Protein 6CTZ (pdb70)

B-factor: mean 22.15, std 9.77, range [8.19, 56.0]

Solvent-accessible surface area: 14608 Å² total; per-residue (Å²): 159,140,97,49,19,73,27,0,92,102,62,18,128,105,9,68,38,136,50,22,88,84,84,35,116,40,126,84,17,52,15,5,11,0,42,29,66,31,4,0,13,2,18,97,48,102,100,0,1,84,28,1,64,15,1,36,85,0,2,83,80,1,54,75,59,15,150,13,100,11,3,113,35,89,26,96,6,116,94,60,128,48,50,14,0,0,0,12,144,59,14,111,43,127,75,16,16,89,128,12,4,92,100,18,80,114,91,15,55,46,68,1,0,60,19,0,2,67,2,3,68,28,3,26,83,13,64,41,122,42,0,78,87,4,43,3,64,92,34,90,10,87,74,122,7,77,101,28,27,98,26,0,112,103,69,0,24,101,81,18,100,110,56,10,88,90,7,0,61,91,6,6,89,30,0,34,84,82,85,95,23,13,192,58,84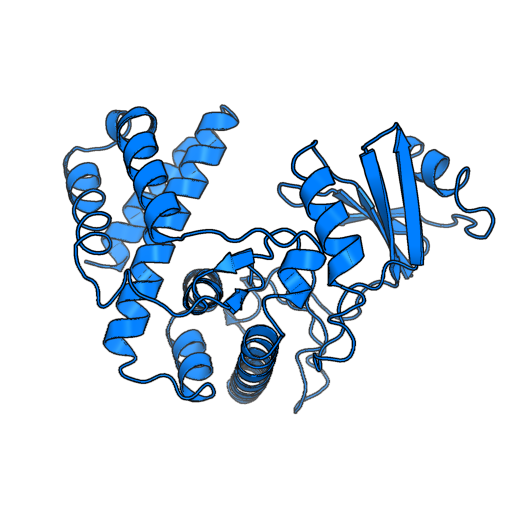,58,89,3,8,0,10,32,2,10,1,72,14,1,8,2,59,64,128,39,156,108,73,2,3,42,0,0,35,36,1,3,61,0,9,3,4,0,27,24,44,6,0,2,30,0,25,60,30,18,30,79,150,6,0,64,63,0,0,66,99,40,54,55,126,90,34,101,43,16,16,116,8,0,15,0,2,17,0,9,21,20,0,43,64,0,6,55,0,38,152,58,209,56,121,121,50,27,60,82,0,34,100,45,0,95,84,11,76,78,128,57,145

Organism: Enterococcus gallinarum (NCBI:txid1353)

Radius of gyration: 19.91 Å; Cα contacts (8 Å, |Δi|>4): 477; chains: 1; bounding box: 39×58×48 Å

Structure (mmCIF, N/CA/C/O backbone):
data_6CTZ
#
_entry.id   6CTZ
#
_cell.length_a   77.169
_cell.length_b   58.982
_cell.length_c   70.853
_cell.angle_alpha   90.000
_cell.angle_beta   90.000
_cell.angle_gamma   90.000
#
_symmetry.space_group_name_H-M   'P 21 21 2'
#
loop_
_entity.id
_entity.type
_entity.pdbx_description
1 polymer 'Gentamicin resistance protein'
2 non-polymer "GUANOSINE-5'-DIPHOSPHATE"
3 non-polymer 'MAGNESIUM ION'
4 non-polymer 'KANAMYCIN A'
5 non-polymer 'CHLORIDE ION'
6 water water
#
loop_
_atom_site.group_PDB
_atom_site.id
_atom_site.type_symbol
_atom_site.label_atom_id
_atom_site.label_alt_id
_atom_site.label_comp_id
_atom_site.label_asym_id
_atom_site.label_entity_id
_atom_site.label_seq_id
_atom_site.pdbx_PDB_ins_code
_atom_site.Cartn_x
_atom_site.Cartn_y
_atom_site.Cartn_z
_atom_site.occupancy
_atom_site.B_iso_or_equiv
_atom_site.auth_seq_id
_atom_site.auth_comp_id
_atom_site.auth_asym_id
_atom_site.auth_atom_id
_atom_site.pdbx_PDB_model_num
ATOM 1 N N . LYS A 1 1 ? -29.572 24.320 -8.980 1.00 41.82 5 LYS A N 1
ATOM 2 C CA . LYS A 1 1 ? -30.010 25.055 -10.161 1.00 41.20 5 LYS A CA 1
ATOM 3 C C . LYS A 1 1 ? -29.177 26.316 -10.346 1.00 40.42 5 LYS A C 1
ATOM 4 O O . LYS A 1 1 ? -28.250 26.338 -11.155 1.00 40.43 5 LYS A O 1
ATOM 10 N N . LEU A 1 2 ? -29.518 27.363 -9.585 1.00 39.95 6 LEU A N 1
ATOM 11 C CA . LEU A 1 2 ? -28.751 28.606 -9.612 1.00 39.11 6 LEU A CA 1
ATOM 12 C C . LEU A 1 2 ? -27.269 28.357 -9.356 1.00 38.49 6 LEU A C 1
ATOM 13 O O . LEU A 1 2 ? -26.417 29.130 -9.811 1.00 38.38 6 LEU A O 1
ATOM 18 N N . HIS A 1 3 ? -26.960 27.257 -8.705 1.00 37.21 7 HIS A N 1
ATOM 19 C CA . HIS A 1 3 ? -25.584 26.913 -8.408 1.00 36.22 7 HIS A CA 1
ATOM 20 C C . HIS A 1 3 ? -24.815 26.572 -9.706 1.00 33.59 7 HIS A C 1
ATOM 21 O O . HIS A 1 3 ? -23.766 27.102 -10.008 1.00 33.48 7 HIS A O 1
ATOM 28 N N . TYR A 1 4 ? -25.389 25.680 -10.470 1.00 30.58 8 TYR A N 1
ATOM 29 C CA . TYR A 1 4 ? -24.734 25.293 -11.715 1.00 27.78 8 TYR A CA 1
ATOM 30 C C . TYR A 1 4 ? -24.800 26.408 -12.751 1.00 25.28 8 TYR A C 1
ATOM 31 O O . TYR A 1 4 ? -23.832 26.638 -13.484 1.00 22.67 8 TYR A O 1
ATOM 40 N N . THR A 1 5 ? -25.927 27.123 -12.820 1.00 25.30 9 THR A N 1
ATOM 41 C CA . THR A 1 5 ? -26.062 28.177 -13.822 1.00 25.83 9 THR A CA 1
ATOM 42 C C . THR A 1 5 ? -25.089 29.322 -13.565 1.00 23.76 9 THR A C 1
ATOM 43 O O . THR A 1 5 ? -24.558 29.914 -14.510 1.00 22.13 9 THR A O 1
ATOM 47 N N . THR A 1 6 ? -24.828 29.638 -12.296 1.00 23.87 10 THR A N 1
ATOM 48 C CA . THR A 1 6 ? -23.884 30.710 -11.997 1.00 24.80 10 THR A CA 1
ATOM 49 C C . THR A 1 6 ? -22.470 30.337 -12.423 1.00 22.99 10 THR A C 1
ATOM 50 O O . THR A 1 6 ? -21.758 31.160 -13.008 1.00 23.15 10 THR A O 1
ATOM 54 N N . MET A 1 7 ? -22.048 29.095 -12.157 1.00 22.88 11 MET A N 1
ATOM 55 C CA . MET A 1 7 ? -20.734 28.661 -12.618 1.00 22.83 11 MET A CA 1
ATOM 56 C C . MET A 1 7 ? -20.632 28.744 -14.132 1.00 20.62 11 MET A C 1
ATOM 57 O O . MET A 1 7 ? -19.626 29.222 -14.672 1.00 20.83 11 MET A O 1
ATOM 62 N N . ILE A 1 8 ? -21.669 28.286 -14.833 1.00 17.81 12 ILE A N 1
ATOM 63 C CA . ILE A 1 8 ? -21.637 28.279 -16.292 1.00 17.48 12 ILE A CA 1
ATOM 64 C C . ILE A 1 8 ? -21.532 29.703 -16.827 1.00 18.32 12 ILE A C 1
ATOM 65 O O . ILE A 1 8 ? -20.680 30.016 -17.668 1.00 19.47 12 ILE A O 1
ATOM 70 N N . MET A 1 9 ? -22.380 30.596 -16.330 1.00 19.16 13 MET A N 1
ATOM 71 C CA . MET A 1 9 ? -22.402 31.932 -16.910 1.00 20.79 13 MET A CA 1
ATOM 72 C C . MET A 1 9 ? -21.183 32.754 -16.524 1.00 20.84 13 MET A C 1
ATOM 73 O O . MET A 1 9 ? -20.727 33.576 -17.325 1.00 20.69 13 MET A O 1
ATOM 80 N N . THR A 1 10 ? -20.649 32.559 -15.316 1.00 20.38 14 THR A N 1
ATOM 81 C CA A THR A 1 10 ? -19.416 33.238 -14.927 0.63 20.71 14 THR A CA 1
ATOM 82 C CA B THR A 1 10 ? -19.422 33.256 -14.943 0.37 20.81 14 THR A CA 1
ATOM 83 C C . THR A 1 10 ? -18.275 32.882 -15.868 1.00 21.09 14 THR A C 1
ATOM 84 O O . THR A 1 10 ? -17.523 33.755 -16.320 1.00 22.43 14 THR A O 1
ATOM 91 N N . GLN A 1 11 ? -18.129 31.593 -16.169 1.00 19.74 15 GLN A N 1
ATOM 92 C CA . GLN A 1 11 ? -16.967 31.121 -16.902 1.00 19.09 15 GLN A CA 1
ATOM 93 C C . GLN A 1 11 ? -17.119 31.176 -18.412 1.00 19.25 15 GLN A C 1
ATOM 94 O O . GLN A 1 11 ? -16.103 31.177 -19.112 1.00 20.63 15 GLN A O 1
ATOM 100 N N . PHE A 1 12 ? -18.342 31.248 -18.936 1.00 18.45 16 PHE A N 1
ATOM 101 C CA . PHE A 1 12 ? -18.568 31.180 -20.379 1.00 17.94 16 PHE A CA 1
ATOM 102 C C . PHE A 1 12 ? -19.457 32.336 -20.807 1.00 17.91 16 PHE A C 1
ATOM 103 O O . PHE A 1 12 ? -20.685 32.204 -20.856 1.00 18.75 16 PHE A O 1
ATOM 111 N N . PRO A 1 13 ? -18.863 33.489 -21.131 1.00 18.66 17 PRO A N 1
ATOM 112 C CA . PRO A 1 13 ? -19.666 34.677 -21.457 1.00 19.17 17 PRO A CA 1
ATOM 113 C C . PRO A 1 13 ? -20.536 34.528 -22.687 1.00 18.85 17 PRO A C 1
ATOM 114 O O . PRO A 1 13 ? -21.420 35.365 -22.892 1.00 20.21 17 PRO A O 1
ATOM 118 N 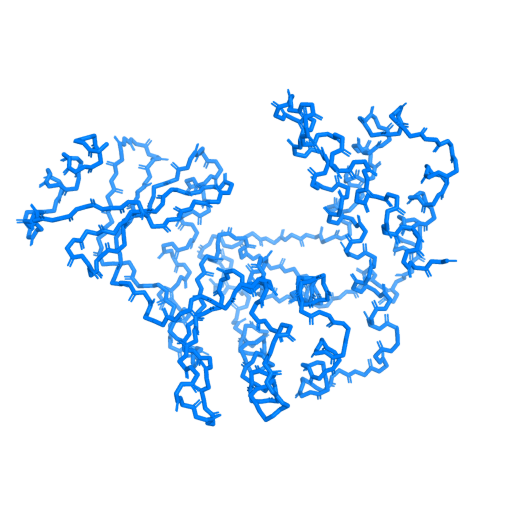N . ASP A 1 14 ? -20.308 33.524 -23.526 1.00 19.83 18 ASP A N 1
ATOM 119 C CA . ASP A 1 14 ? -21.128 33.342 -24.716 1.00 22.02 18 ASP A CA 1
ATOM 120 C C . ASP A 1 14 ? -22.378 32.510 -24.462 1.00 23.11 18 ASP A C 1
ATOM 121 O O . ASP A 1 14 ? -23.146 32.271 -25.401 1.00 25.59 18 ASP A O 1
ATOM 126 N N . ILE A 1 15 ? -22.613 32.075 -23.228 1.00 22.26 19 ILE A N 1
ATOM 127 C CA . ILE A 1 15 ? -23.787 31.277 -22.891 1.00 23.48 19 ILE A CA 1
ATOM 128 C C . ILE A 1 15 ? -24.758 32.153 -22.114 1.00 26.93 19 ILE A C 1
ATOM 129 O O . ILE A 1 15 ? -24.471 32.563 -20.982 1.00 29.59 19 ILE A O 1
ATOM 134 N N . SER A 1 16 ? -25.909 32.437 -22.717 1.00 27.21 20 SER A N 1
ATOM 135 C CA . SER A 1 16 ? -27.018 33.098 -22.042 1.00 28.71 20 SER A CA 1
ATOM 136 C C . SER A 1 16 ? -28.074 32.037 -21.783 1.00 29.01 20 SER A C 1
ATOM 137 O O . SER A 1 16 ? -28.613 31.450 -22.726 1.00 30.71 20 SER A O 1
ATOM 140 N N . ILE A 1 17 ? -28.361 31.788 -20.514 1.00 27.89 21 ILE A N 1
ATOM 141 C CA . ILE A 1 17 ? -29.181 30.649 -20.127 1.00 28.30 21 ILE A CA 1
ATOM 142 C C . ILE A 1 17 ? -30.647 31.062 -20.114 1.00 28.97 21 ILE A C 1
ATOM 143 O O . ILE A 1 17 ? -31.052 31.942 -19.343 1.00 30.46 21 ILE A O 1
ATOM 148 N N . GLN A 1 18 ? -31.430 30.449 -21.000 1.00 28.85 22 GLN A N 1
ATOM 149 C CA . GLN A 1 18 ? -32.872 30.639 -21.068 1.00 30.55 22 GLN A CA 1
ATOM 150 C C . GLN A 1 18 ? -33.643 29.487 -20.451 1.00 29.67 22 GLN A C 1
ATOM 151 O O . GLN A 1 18 ? -34.778 29.680 -20.008 1.00 30.51 22 GLN A O 1
ATOM 157 N N . SER A 1 19 ? -33.055 28.298 -20.411 1.00 27.96 23 SER A N 1
ATOM 158 C CA . SER A 1 19 ? -33.713 27.159 -19.820 1.00 27.31 23 SER A CA 1
ATOM 159 C C . SER A 1 19 ? -32.672 26.216 -19.310 1.00 26.51 23 SER A C 1
ATOM 160 O O . SER A 1 19 ? -31.645 26.124 -19.888 1.00 25.82 23 SER A O 1
ATOM 163 N N . VAL A 1 20 ? -32.967 25.562 -18.211 1.00 27.14 24 VAL A N 1
ATOM 164 C CA . VAL A 1 20 ? -32.090 24.571 -17.611 1.00 27.50 24 VAL A CA 1
ATOM 165 C C . VAL A 1 20 ? -32.930 23.455 -17.041 1.00 26.55 24 VAL A C 1
ATOM 166 O O . VAL A 1 20 ? -33.870 23.697 -16.344 1.00 27.66 24 VAL A O 1
ATOM 170 N N . GLU A 1 21 ? -32.571 22.227 -17.355 1.00 24.73 25 GLU A N 1
ATOM 171 C CA . GLU A 1 21 ? -33.290 21.086 -16.862 1.00 24.97 25 GLU A CA 1
ATOM 172 C C . GLU A 1 21 ? -32.352 19.920 -16.542 1.00 23.69 25 GLU A C 1
ATOM 173 O O . GLU A 1 21 ? -31.343 19.752 -17.150 1.00 22.98 25 GLU A O 1
ATOM 179 N N . SER A 1 22 ? -32.686 19.133 -15.560 1.00 24.26 26 SER A N 1
ATOM 180 C CA . SER A 1 22 ? -31.918 17.923 -15.307 1.00 25.44 26 SER A CA 1
ATOM 181 C C . SER A 1 22 ? -32.013 17.002 -16.517 1.00 23.54 26 SER A C 1
ATOM 182 O O . SER A 1 22 ? -33.068 16.884 -17.143 1.00 25.37 26 SER A O 1
ATOM 185 N N . LEU A 1 23 ? -30.893 16.380 -16.875 1.00 20.60 27 LEU A N 1
ATOM 186 C CA . LEU A 1 23 ? -30.847 15.469 -18.010 1.00 18.72 27 LEU A CA 1
ATOM 187 C C . LEU A 1 23 ? -30.593 14.029 -17.589 1.00 18.39 27 LEU A C 1
ATOM 188 O O . LEU A 1 23 ? -31.293 13.110 -18.036 1.00 19.22 27 LEU A O 1
ATOM 193 N N . GLY A 1 24 ? -29.607 13.800 -16.733 1.00 16.53 28 GLY A N 1
ATOM 194 C CA . GLY A 1 24 ? -29.341 12.455 -16.258 1.00 16.10 28 GLY A CA 1
ATOM 195 C C . GLY A 1 24 ? -28.219 12.486 -15.247 1.00 15.77 28 GLY A C 1
ATOM 196 O O . GLY A 1 24 ? -27.560 13.510 -15.041 1.00 16.65 28 GLY A O 1
ATOM 197 N N . GLU A 1 25 ? -28.005 11.336 -14.617 1.00 16.04 29 GLU A N 1
ATOM 198 C CA A GLU A 1 25 ? -26.979 11.219 -13.592 0.49 17.02 29 GLU A CA 1
ATOM 199 C CA B GLU A 1 25 ? -26.930 11.224 -13.650 0.51 17.49 29 GLU A CA 1
ATOM 200 C C . GLU A 1 25 ? -26.545 9.763 -13.507 1.00 16.67 29 GLU A C 1
ATOM 201 O O . GLU A 1 25 ? -27.367 8.856 -13.690 1.00 18.86 29 GLU A O 1
ATOM 212 N N . GLY A 1 26 ? -25.265 9.550 -13.226 1.00 15.39 30 GLY A N 1
ATOM 213 C CA . GLY A 1 26 ? -24.768 8.223 -12.925 1.00 15.60 30 GLY A CA 1
ATOM 214 C C . GLY A 1 26 ? -23.952 8.249 -11.649 1.00 16.33 30 GLY A C 1
ATOM 215 O O . GLY A 1 26 ? -24.099 9.165 -10.832 1.00 17.47 30 GLY A O 1
ATOM 216 N N . PHE A 1 27 ? -23.091 7.282 -11.443 1.00 16.50 31 PHE A N 1
ATOM 217 C CA . PHE A 1 27 ? -22.312 7.212 -10.240 1.00 17.26 31 PHE A CA 1
ATOM 218 C C . PHE A 1 27 ? -21.257 8.303 -10.150 1.00 15.83 31 PHE A C 1
ATOM 219 O O . PHE A 1 27 ? -20.855 8.608 -9.103 1.00 18.02 31 PHE A O 1
ATOM 227 N N . ARG A 1 28 ? -20.844 8.862 -11.268 1.00 14.55 32 ARG A N 1
ATOM 228 C CA . ARG A 1 28 ? -19.747 9.809 -11.277 1.00 14.85 32 ARG A CA 1
ATOM 229 C C . ARG A 1 28 ? -20.022 11.219 -11.784 1.00 13.50 32 ARG A C 1
ATOM 230 O O . ARG A 1 28 ? -19.215 12.058 -11.599 1.00 14.35 32 ARG A O 1
ATOM 238 N N . ASN A 1 29 ? -21.137 11.428 -12.425 1.00 13.58 33 ASN A N 1
ATOM 239 C CA . ASN A 1 29 ? -21.458 12.718 -13.007 1.00 13.52 33 ASN A CA 1
ATOM 240 C C . ASN A 1 29 ? -22.920 13.083 -12.957 1.00 14.12 33 ASN A C 1
ATOM 241 O O . ASN A 1 29 ? -23.755 12.263 -13.040 1.00 15.47 33 ASN A O 1
ATOM 246 N N . TYR A 1 30 ? -23.180 14.372 -12.842 1.00 15.44 34 TYR A N 1
ATOM 247 C CA . TYR A 1 30 ? -24.519 14.937 -12.935 1.00 16.30 34 TYR A CA 1
ATOM 248 C C . TYR A 1 30 ? -24.580 15.779 -14.202 1.00 16.26 34 TYR A C 1
ATOM 249 O O . TYR A 1 30 ? -23.733 16.654 -14.407 1.00 18.53 34 TYR A O 1
ATOM 258 N N . ALA A 1 31 ? -25.560 15.506 -15.059 1.00 15.20 35 ALA A N 1
ATOM 259 C CA . ALA A 1 31 ? -25.676 16.182 -16.346 1.00 15.51 35 ALA A CA 1
ATOM 260 C C . ALA A 1 31 ? -26.958 17.000 -16.386 1.00 15.44 35 ALA A C 1
ATOM 261 O O . ALA A 1 31 ? -28.032 16.513 -16.009 1.00 16.64 35 ALA A O 1
ATOM 263 N N . ILE A 1 32 ? -26.842 18.242 -16.851 1.00 15.88 36 ILE A N 1
ATOM 264 C CA . ILE A 1 32 ? -27.986 19.119 -17.060 1.00 16.24 36 ILE A CA 1
ATOM 265 C C . ILE A 1 32 ? -28.001 19.557 -18.518 1.00 16.09 36 ILE A C 1
ATOM 266 O O . ILE A 1 32 ? -26.997 19.489 -19.228 1.00 16.78 36 ILE A O 1
ATOM 271 N N . LEU A 1 33 ? -29.168 19.995 -18.970 1.00 17.22 37 LEU A N 1
ATOM 272 C CA . LEU A 1 33 ? -29.350 20.442 -20.343 1.00 17.12 37 LEU A CA 1
ATOM 273 C C . LEU A 1 33 ? -29.681 21.926 -20.319 1.00 17.53 37 LEU A C 1
ATOM 274 O O . LEU A 1 33 ? -30.646 22.339 -19.666 1.00 18.36 37 LEU A O 1
ATOM 279 N N . VAL A 1 34 ? -28.879 22.721 -21.023 1.00 17.65 38 VAL A N 1
ATOM 280 C CA . VAL A 1 34 ? -29.020 24.171 -21.063 1.00 18.04 38 VAL A CA 1
ATOM 281 C C . VAL A 1 34 ? -29.525 24.558 -22.443 1.00 19.14 38 VAL A C 1
ATOM 282 O O . VAL A 1 34 ? -28.955 24.145 -23.458 1.00 18.66 38 VAL A O 1
ATOM 286 N N . ASN A 1 35 ? -30.606 25.336 -22.477 1.00 19.78 39 ASN A N 1
ATOM 287 C CA . ASN A 1 35 ? -31.200 25.832 -23.716 1.00 21.35 39 ASN A CA 1
ATOM 288 C C . ASN A 1 35 ? -31.617 24.714 -24.664 1.00 22.69 39 ASN A C 1
ATOM 289 O O . ASN A 1 35 ? -31.701 24.927 -25.878 1.00 24.92 39 ASN A O 1
ATOM 294 N N . GLY A 1 36 ? -31.880 23.520 -24.131 1.00 21.96 40 GLY A N 1
ATOM 295 C CA . GLY A 1 36 ? -32.215 22.376 -24.946 1.00 22.42 40 GLY A CA 1
ATOM 296 C C . GLY A 1 36 ? -31.094 21.852 -25.812 1.00 22.26 40 GLY A C 1
ATOM 297 O O . GLY A 1 36 ? -31.297 20.859 -26.523 1.00 24.54 40 GLY A O 1
ATOM 298 N N . ASP A 1 37 ? -29.909 22.461 -25.753 1.00 21.36 41 ASP A N 1
ATOM 299 C CA . ASP A 1 37 ? -28.848 22.209 -26.718 1.00 22.84 41 ASP A CA 1
ATOM 300 C C . ASP A 1 37 ? -27.530 21.769 -26.106 1.00 20.47 41 ASP A C 1
ATOM 301 O O . ASP A 1 37 ? -26.781 21.046 -26.766 1.00 19.88 41 ASP A O 1
ATOM 306 N N . TRP A 1 38 ? -27.204 22.208 -24.893 1.00 17.72 42 TRP A N 1
ATOM 307 C CA . TRP A 1 38 ? -25.872 22.035 -24.327 1.00 16.67 42 TRP A CA 1
ATOM 308 C C . TRP A 1 38 ? -25.959 21.162 -23.089 1.00 15.97 42 TRP A C 1
ATOM 309 O O . TRP A 1 38 ? -26.715 21.470 -22.163 1.00 18.35 42 TRP A O 1
ATOM 320 N N . VAL A 1 39 ? -25.166 20.108 -23.062 1.00 14.40 43 VAL A N 1
ATOM 321 C CA . VAL A 1 39 ? -25.078 19.290 -21.892 1.00 13.96 43 VAL A CA 1
ATOM 322 C C . VAL A 1 39 ? -23.909 19.796 -21.040 1.00 14.11 43 VAL A C 1
ATOM 323 O O . VAL A 1 39 ? -22.820 19.875 -21.513 1.00 15.45 43 VAL A O 1
ATOM 327 N N . PHE A 1 40 ? -24.171 20.178 -19.813 1.00 13.87 44 PHE A N 1
ATOM 328 C CA . PHE A 1 40 ? -23.116 20.482 -18.856 1.00 14.15 44 PHE A CA 1
ATOM 329 C C . PHE A 1 40 ? -23.030 19.349 -17.847 1.00 14.48 44 PHE A C 1
ATOM 330 O O . PHE A 1 40 ? -24.044 18.946 -17.259 1.00 15.70 44 PHE A O 1
ATOM 338 N N . ARG A 1 41 ? -21.825 18.812 -17.685 1.00 14.01 45 ARG A N 1
ATOM 339 C CA . ARG A 1 41 ? -21.625 17.552 -16.988 1.00 13.69 45 ARG A CA 1
ATOM 340 C C . ARG A 1 41 ? -20.626 17.780 -15.864 1.00 13.77 45 ARG A C 1
ATOM 341 O O . ARG A 1 41 ? -19.477 18.177 -16.115 1.00 13.78 45 ARG A O 1
ATOM 349 N N . PHE A 1 42 ? -21.071 17.527 -14.635 1.00 14.37 46 PHE A N 1
ATOM 350 C CA . PHE A 1 42 ? -20.365 17.908 -13.418 1.00 14.51 46 PHE A CA 1
ATOM 351 C C . PHE A 1 42 ? -19.965 16.667 -12.638 1.00 15.02 46 PHE A C 1
ATOM 352 O O . PHE A 1 42 ? -20.849 15.916 -12.189 1.00 15.95 46 PHE A O 1
ATOM 360 N N . PRO A 1 43 ? -18.671 16.420 -12.435 1.00 13.72 47 PRO A N 1
ATOM 361 C CA . PRO A 1 43 ? -18.256 15.271 -11.619 1.00 14.05 47 PRO A CA 1
ATOM 362 C C . PRO A 1 43 ? -18.831 15.309 -10.212 1.00 15.11 47 PRO A C 1
ATOM 363 O O . PRO A 1 43 ? -19.044 16.371 -9.624 1.00 15.67 47 PRO A O 1
ATOM 367 N N . LYS A 1 44 ? -19.066 14.117 -9.668 1.00 15.79 48 LYS A N 1
ATOM 368 C CA A LYS A 1 44 ? -19.623 13.975 -8.331 0.54 16.27 48 LYS A CA 1
ATOM 369 C CA C LYS A 1 44 ? -19.627 13.937 -8.336 0.46 16.33 48 LYS A CA 1
ATOM 370 C C . LYS A 1 44 ? -18.573 13.657 -7.275 1.00 16.06 48 LYS A C 1
ATOM 371 O O . LYS A 1 44 ? -18.916 13.550 -6.094 1.00 17.88 48 LYS A O 1
ATOM 382 N N . SER A 1 45 ? -17.308 13.519 -7.662 1.00 15.62 49 SER A N 1
ATOM 383 C CA . SER A 1 45 ? -16.254 13.137 -6.727 1.00 15.58 49 SER A CA 1
ATOM 384 C C . SER A 1 45 ? -14.911 13.399 -7.390 1.00 15.80 49 SER A C 1
ATOM 385 O O . SER A 1 45 ? -14.834 13.689 -8.588 1.00 15.34 49 SER A O 1
ATOM 388 N N . GLN A 1 46 ? -13.843 13.251 -6.597 1.00 16.38 50 GLN A N 1
ATOM 389 C CA A GLN A 1 46 ? -12.499 13.344 -7.158 0.53 17.29 50 GLN A CA 1
ATOM 390 C CA B GLN A 1 46 ? -12.499 13.340 -7.158 0.47 16.96 50 GLN A CA 1
ATOM 391 C C . GLN A 1 46 ? -12.250 12.238 -8.179 1.00 16.03 50 GLN A C 1
ATOM 392 O O . GLN A 1 46 ? -11.562 12.455 -9.182 1.00 16.58 50 GLN A O 1
ATOM 403 N N . GLN A 1 47 ? -12.796 11.041 -7.945 1.00 16.30 51 GLN A N 1
ATOM 404 C CA A GLN A 1 47 ? -12.694 9.981 -8.944 0.48 16.08 51 GLN A CA 1
ATOM 405 C CA B GLN A 1 47 ? -12.679 9.989 -8.944 0.52 15.91 51 GLN A CA 1
ATOM 406 C C . GLN A 1 47 ? -13.369 10.395 -10.242 1.00 14.58 51 GLN A C 1
ATOM 407 O O . GLN A 1 47 ? -12.843 10.152 -11.332 1.00 14.56 51 GLN A O 1
ATOM 418 N N . GLY A 1 48 ? -14.536 11.030 -10.140 1.00 14.88 52 GLY A N 1
ATOM 419 C CA . GLY A 1 48 ? -15.167 11.587 -11.325 1.00 14.01 52 GLY A CA 1
ATOM 420 C C . GLY A 1 48 ? -14.317 12.657 -11.991 1.00 13.56 52 GLY A C 1
ATOM 421 O O . GLY A 1 48 ? -14.267 12.746 -13.217 1.00 13.34 52 GLY A O 1
ATOM 422 N N . ALA A 1 49 ? -13.626 13.478 -11.192 1.00 13.90 53 ALA A N 1
ATOM 423 C CA . ALA A 1 49 ? -12.726 14.475 -11.764 1.00 15.27 53 ALA A CA 1
ATOM 424 C C . ALA A 1 49 ? -11.584 13.817 -12.530 1.00 14.08 53 ALA A C 1
ATOM 425 O O . ALA A 1 49 ? -11.233 14.256 -13.634 1.00 14.10 53 ALA A O 1
ATOM 427 N N . ASP A 1 50 ? -10.994 12.756 -11.965 1.00 14.61 54 ASP A N 1
ATOM 428 C CA . ASP A 1 50 ? -9.933 12.039 -12.669 1.00 15.39 54 ASP A CA 1
ATOM 429 C C . ASP A 1 50 ? -10.439 11.469 -13.984 1.00 13.10 54 ASP A C 1
ATOM 430 O O . ASP A 1 50 ? -9.765 11.568 -15.016 1.00 13.28 54 ASP A O 1
ATOM 435 N N . GLU A 1 51 ? -11.632 10.876 -13.965 1.00 12.42 55 GLU A N 1
ATOM 436 C CA . GLU A 1 51 ? -12.170 10.278 -15.179 1.00 11.86 55 GLU A CA 1
ATOM 437 C C . GLU A 1 51 ? -12.476 11.347 -16.222 1.00 10.83 55 GLU A C 1
ATOM 438 O O . GLU A 1 51 ? -12.260 11.136 -17.421 1.00 11.70 55 GLU A O 1
ATOM 444 N N . LEU A 1 52 ? -12.965 12.515 -15.784 1.00 11.25 56 LEU A N 1
ATOM 445 C CA . LEU A 1 52 ? -13.239 13.591 -16.728 1.00 12.20 56 LEU A CA 1
ATOM 446 C C . LEU A 1 52 ? -11.950 14.130 -17.335 1.00 12.00 56 LEU A C 1
ATOM 447 O O . LEU A 1 52 ? -11.896 14.405 -18.539 1.00 12.61 56 LEU A O 1
ATOM 452 N N . ASN A 1 53 ? -10.897 14.274 -16.526 1.00 11.88 57 ASN A N 1
ATOM 453 C CA . ASN A 1 53 ? -9.620 14.712 -17.081 1.00 13.19 57 ASN A CA 1
ATOM 454 C C . ASN A 1 53 ? -9.119 13.747 -18.147 1.00 11.96 57 ASN A C 1
ATOM 455 O O . ASN A 1 53 ? -8.545 14.172 -19.157 1.00 13.31 57 ASN A O 1
ATOM 460 N N . LYS A 1 54 ? -9.342 12.444 -17.945 1.00 11.47 58 LYS A N 1
ATOM 461 C CA . LYS A 1 54 ? -9.029 11.456 -18.972 1.00 10.77 58 LYS A CA 1
ATOM 462 C C . LYS A 1 54 ? -9.873 11.681 -20.224 1.00 10.67 58 LYS A C 1
ATOM 463 O O . LYS A 1 54 ? -9.342 11.735 -21.336 1.00 10.68 58 LYS A O 1
ATOM 469 N N . GLU A 1 55 ? -11.194 11.847 -20.061 1.00 11.06 59 GLU A N 1
ATOM 470 C CA . GLU A 1 55 ? -12.053 12.065 -21.226 1.00 10.21 59 GLU A CA 1
ATOM 471 C C . GLU A 1 55 ? -11.675 13.335 -21.984 1.00 10.30 59 GLU A C 1
ATOM 472 O O . GLU A 1 55 ? -11.732 13.362 -23.218 1.00 11.21 59 GLU A O 1
ATOM 478 N N . ILE A 1 56 ? -11.297 14.396 -21.263 1.00 10.70 60 ILE A N 1
ATOM 479 C CA . ILE A 1 56 ? -10.908 15.643 -21.919 1.00 11.06 60 ILE A CA 1
ATOM 480 C C . ILE A 1 56 ? -9.765 15.405 -22.903 1.00 11.22 60 ILE A C 1
ATOM 481 O O . ILE A 1 56 ? -9.726 15.995 -23.993 1.00 12.22 60 ILE A O 1
ATOM 486 N N . GLN A 1 57 ? -8.814 14.539 -22.535 1.00 10.72 61 GLN A N 1
ATOM 487 C CA . GLN A 1 57 ? -7.675 14.261 -23.405 1.00 11.74 61 GLN A CA 1
ATOM 488 C C . GLN A 1 57 ? -8.008 13.209 -24.453 1.00 11.30 61 GLN A C 1
ATOM 489 O O . GLN A 1 57 ? -7.537 13.295 -25.594 1.00 12.23 61 GLN A O 1
ATOM 495 N N . LEU A 1 58 ? -8.790 12.191 -24.075 1.00 10.64 62 LEU A N 1
ATOM 496 C CA . LEU A 1 58 ? -9.001 11.049 -24.958 1.00 10.22 62 LEU A CA 1
ATOM 497 C C . LEU A 1 58 ? -9.997 11.356 -26.068 1.00 10.36 62 LEU A C 1
ATOM 498 O O . LEU A 1 58 ? -9.773 10.992 -27.230 1.00 11.66 62 LEU A O 1
ATOM 503 N N . LEU A 1 59 ? -11.132 11.961 -25.723 1.00 10.66 63 LEU A N 1
ATOM 504 C CA . LEU A 1 59 ? -12.218 12.049 -26.697 1.00 10.90 63 LEU A CA 1
ATOM 505 C C . LEU A 1 59 ? -11.819 12.790 -27.965 1.00 11.45 63 LEU A C 1
ATOM 506 O O . LEU A 1 59 ? -12.212 12.338 -29.056 1.00 12.35 63 LEU A O 1
ATOM 511 N N . PRO A 1 60 ? -11.069 13.898 -27.913 1.00 12.06 64 PRO A N 1
ATOM 512 C CA . PRO A 1 60 ? -10.689 14.560 -29.168 1.00 12.93 64 PRO A CA 1
ATOM 513 C C . PRO A 1 60 ? -9.878 13.669 -30.079 1.00 13.53 64 PRO A C 1
ATOM 514 O O . PRO A 1 60 ? -9.972 13.811 -31.303 1.00 16.92 64 PRO A O 1
ATOM 518 N N . LEU A 1 61 ? -9.111 12.727 -29.521 1.00 12.70 65 LEU A N 1
ATOM 519 C CA . LEU A 1 61 ? -8.331 11.814 -30.341 1.00 13.84 65 LEU A CA 1
ATOM 520 C C . LEU A 1 61 ? -9.193 10.714 -30.938 1.00 13.66 65 LEU A C 1
ATOM 521 O O . LEU A 1 61 ? -8.838 10.161 -31.983 1.00 15.97 65 LEU A O 1
ATOM 526 N N . LEU A 1 62 ? -10.321 10.402 -30.306 1.00 13.55 66 LEU A N 1
ATOM 527 C CA A LEU A 1 62 ? -11.197 9.329 -30.767 0.60 13.19 66 LEU A CA 1
ATOM 528 C CA B LEU A 1 62 ? -11.181 9.326 -30.775 0.40 13.62 66 LEU A CA 1
ATOM 529 C C . LEU A 1 62 ? -12.196 9.774 -31.823 1.00 13.69 66 LEU A C 1
ATOM 530 O O . LEU A 1 62 ? -12.652 8.935 -32.606 1.00 14.85 66 LEU A O 1
ATOM 539 N N . VAL A 1 63 ? -12.550 11.067 -31.861 1.00 14.17 67 VAL A N 1
ATOM 540 C CA A VAL A 1 63 ? -13.662 11.495 -32.707 0.09 14.96 67 VAL A CA 1
ATOM 541 C CA B VAL A 1 63 ? -13.642 11.539 -32.717 0.91 14.66 67 VAL A CA 1
ATOM 542 C C . VAL A 1 63 ? -13.447 11.070 -34.154 1.00 15.37 67 VAL A C 1
ATOM 543 O O . VAL A 1 63 ? -14.378 10.583 -34.807 1.00 15.97 67 VAL A O 1
ATOM 550 N N . GLY A 1 64 ? -12.231 11.233 -34.674 1.00 15.83 68 GLY A N 1
ATOM 551 C CA . GLY A 1 64 ? -11.949 10.882 -36.051 1.00 17.66 68 GLY A CA 1
ATOM 552 C C . GLY A 1 64 ? -11.769 9.407 -36.328 1.00 17.53 68 GLY A C 1
ATOM 553 O O . GLY A 1 64 ? -11.560 9.020 -37.484 1.00 20.88 68 GLY A O 1
ATOM 554 N N . CYS A 1 65 ? -11.846 8.566 -35.296 1.00 15.37 69 CYS A N 1
ATOM 555 C CA . CYS A 1 65 ? -11.612 7.136 -35.421 1.00 16.67 69 CYS A CA 1
ATOM 556 C C . CYS A 1 65 ? -12.876 6.304 -35.302 1.00 16.56 69 CYS A C 1
ATOM 557 O O . CYS A 1 65 ? -12.826 5.097 -35.559 1.00 19.41 69 CYS A O 1
ATOM 560 N N . VAL A 1 66 ? -13.994 6.898 -34.896 1.00 16.06 70 VAL A N 1
ATOM 561 C CA . VAL A 1 66 ? -15.238 6.163 -34.714 1.00 15.82 70 VAL A CA 1
ATOM 562 C C . VAL A 1 66 ? -16.294 6.739 -35.651 1.00 16.24 70 VAL A C 1
ATOM 563 O O . VAL A 1 66 ? -16.216 7.890 -36.085 1.00 18.05 70 VAL A O 1
ATOM 567 N N . LYS A 1 67 ? -17.281 5.908 -35.982 1.00 17.29 71 LYS A N 1
ATOM 568 C CA . LYS A 1 67 ? -18.360 6.271 -36.896 1.00 17.92 71 LYS A CA 1
ATOM 569 C C . LYS A 1 67 ? -19.677 6.519 -36.172 1.00 19.74 71 LYS A C 1
ATOM 570 O O . LYS A 1 67 ? -20.753 6.384 -36.766 1.00 24.29 71 LYS A O 1
ATOM 576 N N . VAL A 1 68 ? -19.616 6.791 -34.886 1.00 17.11 72 VAL A N 1
ATOM 577 C CA . VAL A 1 68 ? -20.740 7.314 -34.136 1.00 17.12 72 VAL A CA 1
ATOM 578 C C . VAL A 1 68 ? -20.302 8.653 -33.574 1.00 14.75 72 VAL A C 1
ATOM 579 O O . VAL A 1 68 ? -19.110 8.964 -33.486 1.00 15.03 72 VAL A O 1
ATOM 583 N N . ASN A 1 69 ? -21.283 9.447 -33.184 1.00 14.04 73 ASN A N 1
ATOM 584 C CA . ASN A 1 69 ? -20.998 10.688 -32.495 1.00 13.84 73 ASN A CA 1
ATOM 585 C C . ASN A 1 69 ? -20.646 10.410 -31.040 1.00 11.83 73 ASN A C 1
ATOM 586 O O . ASN A 1 69 ? -21.213 9.512 -30.406 1.00 13.78 73 ASN A O 1
ATOM 591 N N . ILE A 1 70 ? -19.658 11.140 -30.529 1.00 11.80 74 ILE A N 1
ATOM 592 C CA . ILE A 1 70 ? -19.270 11.061 -29.123 1.00 11.43 74 ILE A CA 1
ATOM 593 C C . ILE A 1 70 ? -19.202 12.490 -28.591 1.00 11.52 74 ILE A C 1
ATOM 594 O O . ILE A 1 70 ? -19.157 13.451 -29.375 1.00 12.05 74 ILE A O 1
ATOM 599 N N . PRO A 1 71 ? -19.189 12.674 -27.268 1.00 11.14 75 PRO A N 1
ATOM 600 C CA . PRO A 1 71 ? -19.163 14.047 -26.741 1.00 11.67 75 PRO A CA 1
ATOM 601 C C . PRO A 1 71 ? -17.933 14.811 -27.205 1.00 11.52 75 PRO A C 1
ATOM 602 O O . PRO A 1 71 ? -16.813 14.296 -27.212 1.00 12.65 75 PRO A O 1
ATOM 606 N N . GLN A 1 72 ? -18.147 16.075 -27.549 1.00 13.18 76 GLN A N 1
ATOM 607 C CA . GLN A 1 72 ? -17.060 16.971 -27.919 1.00 14.88 76 GLN A CA 1
ATOM 608 C C . GLN A 1 72 ? -17.115 18.173 -26.998 1.00 14.37 76 GLN A C 1
ATOM 609 O O . GLN A 1 72 ? -17.987 19.043 -27.141 1.00 14.85 76 GLN A O 1
ATOM 615 N N . TYR A 1 73 ? -16.184 18.222 -26.059 1.00 14.73 77 TYR A N 1
ATOM 616 C CA . TYR A 1 73 ? -16.225 19.245 -25.026 1.00 15.50 77 TYR A CA 1
ATOM 617 C C . TYR A 1 73 ? -15.797 20.577 -25.624 1.00 17.38 77 TYR A C 1
ATOM 618 O O . TYR A 1 73 ? -14.626 20.770 -25.962 1.00 23.05 77 TYR A O 1
ATOM 627 N N . VAL A 1 74 ? -16.747 21.487 -25.772 1.00 13.40 78 VAL A N 1
ATOM 628 C CA . VAL A 1 74 ? -16.472 22.837 -26.253 1.00 13.88 78 VAL A CA 1
ATOM 629 C C . VAL A 1 74 ? -16.137 23.761 -25.097 1.00 13.99 78 VAL A C 1
ATOM 630 O O . VAL A 1 74 ? -15.302 24.660 -25.231 1.00 16.04 78 VAL A O 1
ATOM 634 N N . TYR A 1 75 ? -16.779 23.550 -23.956 1.00 12.97 79 TYR A N 1
ATOM 635 C CA . TYR A 1 75 ? -16.614 24.391 -22.780 1.00 13.81 79 TYR A CA 1
ATOM 636 C C . TYR A 1 75 ? -15.905 23.572 -21.715 1.00 13.86 79 TYR A C 1
ATOM 637 O O . TYR A 1 75 ? -16.349 22.469 -21.379 1.00 15.24 79 TYR A O 1
ATOM 646 N N . ILE A 1 76 ? -14.784 24.083 -21.215 1.00 13.85 80 ILE A N 1
ATOM 647 C CA . ILE A 1 76 ? -14.015 23.393 -20.191 1.00 15.56 80 ILE A CA 1
ATOM 648 C C . ILE A 1 76 ? -13.923 24.338 -19.005 1.00 16.41 80 ILE A C 1
ATOM 649 O O . ILE A 1 76 ? -13.259 25.381 -19.080 1.00 18.46 80 ILE A O 1
ATOM 654 N N . GLY A 1 77 ? -14.641 24.008 -17.934 1.00 16.31 81 GLY A N 1
ATOM 655 C CA . GLY A 1 77 ? -14.718 24.836 -16.756 1.00 17.29 81 GLY A CA 1
ATOM 656 C C . GLY A 1 77 ? -13.998 24.229 -15.564 1.00 16.37 81 GLY A C 1
ATOM 657 O O . GLY A 1 77 ? -13.452 23.126 -15.611 1.00 16.62 81 GLY A O 1
ATOM 658 N N . LYS A 1 78 ? -14.032 24.977 -14.472 1.00 18.22 82 LYS A N 1
ATOM 659 C CA . LYS A 1 78 ? -13.375 24.623 -13.239 1.00 23.53 82 LYS A CA 1
ATOM 660 C C . LYS A 1 78 ? -14.220 25.008 -12.047 1.00 23.67 82 LYS A C 1
ATOM 661 O O . LYS A 1 78 ? -14.720 26.088 -12.000 1.00 23.07 82 LYS A O 1
ATOM 667 N N . ARG A 1 79 ? -14.383 24.129 -11.083 1.00 23.90 83 ARG A N 1
ATOM 668 C CA . ARG A 1 79 ? -15.077 24.473 -9.852 1.00 27.02 83 ARG A CA 1
ATOM 669 C C . ARG A 1 79 ? -14.074 25.090 -8.876 1.00 27.97 83 ARG A C 1
ATOM 670 O O . ARG A 1 79 ? -14.394 25.963 -8.134 1.00 30.29 83 ARG A O 1
ATOM 678 N N . SER A 1 80 ? -12.869 24.589 -8.917 1.00 27.52 84 SER A N 1
ATOM 679 C CA . SER A 1 80 ? -11.769 24.975 -8.066 1.00 28.37 84 SER A CA 1
ATOM 680 C C . SER A 1 80 ? -10.609 24.132 -8.527 1.00 27.20 84 SER A C 1
ATOM 681 O O . SER A 1 80 ? -10.786 23.335 -9.367 1.00 25.86 84 SER A O 1
ATOM 684 N N . ASP A 1 81 ? -9.419 24.336 -8.001 1.00 28.81 85 ASP A N 1
ATOM 685 C CA . ASP A 1 81 ? -8.277 23.593 -8.519 1.00 30.65 85 ASP A CA 1
ATOM 686 C C . ASP A 1 81 ? -8.537 22.096 -8.435 1.00 29.61 85 ASP A C 1
ATOM 687 O O . ASP A 1 81 ? -8.981 21.590 -7.401 1.00 30.01 85 ASP A O 1
ATOM 692 N N . GLY A 1 82 ? -8.301 21.402 -9.547 1.00 28.22 86 GLY A N 1
ATOM 693 C CA . GLY A 1 82 ? -8.449 19.964 -9.606 1.00 27.14 86 GLY A CA 1
ATOM 694 C C . GLY A 1 82 ? -9.869 19.465 -9.723 1.00 25.37 86 GLY A C 1
ATOM 695 O O . GLY A 1 82 ? -10.103 18.266 -9.533 1.00 24.10 86 GLY A O 1
ATOM 696 N N . ASN A 1 83 ? -10.826 20.338 -10.040 1.00 23.92 87 ASN A N 1
ATOM 697 C CA . ASN A 1 83 ? -12.242 19.981 -10.098 1.00 22.99 87 ASN A CA 1
ATOM 698 C C . ASN A 1 83 ? -12.830 20.531 -11.395 1.00 20.92 87 ASN A C 1
ATOM 699 O O . ASN A 1 83 ? -13.426 21.614 -11.411 1.00 20.92 87 ASN A O 1
ATOM 704 N N . PRO A 1 84 ? -12.674 19.809 -12.503 1.00 19.46 88 PRO A N 1
ATOM 705 C CA . PRO A 1 84 ? -13.159 20.305 -13.797 1.00 17.90 88 PRO A CA 1
ATOM 706 C C . PRO A 1 84 ? -14.634 19.998 -14.015 1.00 14.54 88 PRO A C 1
ATOM 707 O O . PRO A 1 84 ? -15.223 19.140 -13.358 1.00 15.47 88 PRO A O 1
ATOM 711 N N . PHE A 1 85 ? -15.217 20.702 -14.989 1.00 13.56 89 PHE A N 1
ATOM 712 C CA . PHE A 1 85 ? -16.516 20.329 -15.545 1.00 13.75 89 PHE A CA 1
ATOM 713 C C . PHE A 1 85 ? -16.531 20.720 -17.016 1.00 12.74 89 PHE A C 1
ATOM 714 O O . PHE A 1 85 ? -15.680 21.487 -17.468 1.00 14.23 89 PHE A O 1
ATOM 722 N N . VAL A 1 86 ? -17.460 20.145 -17.781 1.00 12.44 90 VAL A N 1
ATOM 723 C CA . VAL A 1 86 ? -17.497 20.414 -19.199 1.00 12.91 90 VAL A CA 1
ATOM 724 C C . VAL A 1 86 ? -18.863 20.638 -19.776 1.00 12.66 90 VAL A C 1
ATOM 725 O O . VAL A 1 86 ? -19.808 20.275 -19.205 1.00 13.17 90 VAL A O 1
ATOM 729 N N . GLY A 1 87 ? -18.901 21.243 -20.946 1.00 12.45 91 GLY A N 1
ATOM 730 C CA . GLY A 1 87 ? -20.113 21.404 -21.701 1.00 12.68 91 GLY A CA 1
ATOM 731 C C . GLY A 1 87 ? -19.909 20.930 -23.132 1.00 11.26 91 GLY A C 1
ATOM 732 O O . GLY A 1 87 ? -18.908 21.223 -23.719 1.00 12.60 91 GLY A O 1
ATOM 733 N N . TYR A 1 88 ? -20.889 20.214 -23.665 1.00 12.33 92 TYR A N 1
ATOM 734 C CA . TYR A 1 88 ? -20.864 19.716 -25.006 1.00 12.48 92 TYR A CA 1
ATOM 735 C C . TYR A 1 88 ? -22.234 19.760 -25.653 1.00 11.80 92 TYR A C 1
ATOM 736 O O . TYR A 1 88 ? -23.177 19.671 -24.962 1.00 12.77 92 TYR A O 1
ATOM 745 N N . ARG A 1 89 ? -22.286 19.913 -26.960 1.00 12.37 93 ARG A N 1
ATOM 746 C CA . ARG A 1 89 ? -23.561 19.899 -27.656 1.00 14.27 93 ARG A CA 1
ATOM 747 C C . ARG A 1 89 ? -24.163 18.516 -27.403 1.00 12.98 93 ARG A C 1
ATOM 748 O O . ARG A 1 89 ? -23.504 17.534 -27.535 1.00 13.86 93 ARG A O 1
ATOM 756 N N . LYS A 1 90 ? -25.433 18.476 -27.073 1.00 14.29 94 LYS A N 1
ATOM 757 C CA . LYS A 1 90 ? -26.100 17.221 -26.783 1.00 15.60 94 LYS A CA 1
ATOM 758 C C . LYS A 1 90 ? -25.856 16.220 -27.907 1.00 14.20 94 LYS A C 1
ATOM 759 O O . LYS A 1 90 ? -25.968 16.544 -29.095 1.00 14.89 94 LYS A O 1
ATOM 765 N N . VAL A 1 91 ? -25.472 15.007 -27.529 1.00 14.14 95 VAL A N 1
ATOM 766 C CA . VAL A 1 91 ? -25.367 13.949 -28.518 1.00 16.08 95 VAL A CA 1
ATOM 767 C C . VAL A 1 91 ? -26.797 13.549 -28.856 1.00 20.29 95 VAL A C 1
ATOM 768 O O . VAL A 1 91 ? -27.578 13.176 -27.975 1.00 23.70 95 VAL A O 1
ATOM 772 N N . GLN A 1 92 ? -27.168 13.701 -30.112 1.00 24.40 96 GLN A N 1
ATOM 773 C CA . GLN A 1 92 ? -28.586 13.673 -30.420 1.00 26.07 96 GLN A CA 1
ATOM 774 C C . GLN A 1 92 ? -29.088 12.245 -30.504 1.00 25.98 96 GLN A C 1
ATOM 775 O O . GLN A 1 92 ? -28.325 11.293 -30.703 1.00 26.97 96 GLN A O 1
ATOM 781 N N . GLY A 1 93 ? -30.389 12.106 -30.322 1.00 25.32 97 GLY A N 1
ATOM 782 C CA . GLY A 1 93 ? -31.043 10.826 -30.429 1.00 23.85 97 GLY A CA 1
ATOM 783 C C . GLY A 1 93 ? -31.776 10.460 -29.157 1.00 24.35 97 GLY A C 1
ATOM 784 O O . GLY A 1 93 ? -31.819 11.207 -28.181 1.00 25.61 97 GLY A O 1
ATOM 785 N N . GLN A 1 94 ? -32.369 9.284 -29.199 1.00 22.65 98 GLN A N 1
ATOM 786 C CA . GLN A 1 94 ? -33.077 8.718 -28.067 1.00 22.66 98 GLN A CA 1
ATOM 787 C C . GLN A 1 94 ? -32.130 7.730 -27.408 1.00 19.21 98 GLN A C 1
ATOM 788 O O . GLN A 1 94 ? -31.565 6.873 -28.090 1.00 16.86 98 GLN A O 1
ATOM 794 N N . ILE A 1 95 ? -31.911 7.886 -26.100 1.00 17.54 99 ILE A N 1
ATOM 795 C CA . ILE A 1 95 ? -31.195 6.858 -25.355 1.00 15.65 99 ILE A CA 1
ATOM 796 C C . ILE A 1 95 ? -31.983 5.565 -25.451 1.00 16.22 99 ILE A C 1
ATOM 797 O O . ILE A 1 95 ? -33.189 5.539 -25.186 1.00 19.05 99 ILE A O 1
ATOM 803 N N . LEU A 1 96 ? -31.312 4.486 -25.841 1.00 15.41 100 LEU A N 1
ATOM 804 C CA . LEU A 1 96 ? -32.004 3.209 -25.986 1.00 16.25 100 LEU A CA 1
ATOM 805 C C . LEU A 1 96 ? -32.436 2.642 -24.635 1.00 15.69 100 LEU A C 1
ATOM 806 O O . LEU A 1 96 ? -33.594 2.242 -24.463 1.00 17.24 100 LEU A O 1
ATOM 811 N N . GLY A 1 97 ? -31.515 2.563 -23.674 1.00 14.53 101 GLY A N 1
ATOM 812 C CA . GLY A 1 97 ? -31.807 2.014 -22.358 1.00 17.79 101 GLY A CA 1
ATOM 813 C C . GLY A 1 97 ? -31.931 0.499 -22.337 1.00 22.35 101 GLY A C 1
ATOM 814 O O . GLY A 1 97 ? -31.962 -0.125 -23.398 1.00 23.37 101 GLY A O 1
ATOM 815 N N . GLU A 1 98 ? -31.936 -0.084 -21.151 1.00 27.74 102 GLU A N 1
ATOM 816 C CA A GLU A 1 98 ? -32.265 -1.534 -21.068 0.46 30.94 102 GLU A CA 1
ATOM 817 C CA B GLU A 1 98 ? -32.305 -1.494 -21.079 0.54 30.98 102 GLU A CA 1
ATOM 818 C C . GLU A 1 98 ? -33.666 -2.031 -21.645 1.00 32.59 102 GLU A C 1
ATOM 819 O O . GLU A 1 98 ? -33.752 -2.979 -22.333 1.00 34.47 102 GLU A O 1
ATOM 830 N N . ASP A 1 99 ? -34.612 -1.194 -21.325 1.00 34.39 103 ASP A N 1
ATOM 831 C CA . ASP A 1 99 ? -35.923 -1.586 -21.822 1.00 36.94 103 ASP A CA 1
ATOM 832 C C . ASP A 1 99 ? -36.083 -1.310 -23.306 1.00 36.23 103 ASP A C 1
ATOM 833 O O . ASP A 1 99 ? -37.121 -1.653 -23.883 1.00 37.26 103 ASP A O 1
ATOM 838 N N . GLY A 1 100 ? -35.064 -0.735 -23.940 1.00 34.42 104 GLY A N 1
ATOM 839 C CA . GLY A 1 100 ? -35.135 -0.408 -25.346 1.00 32.49 104 GLY A CA 1
ATOM 840 C C . GLY A 1 100 ? -34.889 -1.591 -26.257 1.00 30.31 104 GLY A C 1
ATOM 841 O O . GLY A 1 100 ? -35.693 -1.850 -27.153 1.00 28.30 104 GLY A O 1
ATOM 842 N N . MET A 1 101 ? -33.778 -2.309 -26.059 1.00 30.32 105 MET A N 1
ATOM 843 C CA . MET A 1 101 ? -33.446 -3.391 -26.983 1.00 31.74 105 MET A CA 1
ATOM 844 C C . MET A 1 101 ? -34.490 -4.495 -26.949 1.00 32.01 105 MET A C 1
ATOM 845 O O . MET A 1 101 ? -34.726 -5.158 -27.967 1.00 32.09 105 MET A O 1
ATOM 850 N N . ALA A 1 102 ? -35.142 -4.689 -25.800 1.00 33.00 106 ALA A N 1
ATOM 851 C CA . ALA A 1 102 ? -36.084 -5.793 -25.661 1.00 32.84 106 ALA A CA 1
ATOM 852 C C . ALA A 1 102 ? -37.258 -5.666 -26.621 1.00 31.28 106 ALA A C 1
ATOM 853 O O . ALA A 1 102 ? -37.825 -6.681 -27.040 1.00 32.83 106 ALA A O 1
ATOM 855 N N . VAL A 1 103 ? -37.634 -4.438 -26.993 1.00 28.03 107 VAL A N 1
ATOM 856 C CA . VAL A 1 103 ? -38.798 -4.259 -27.858 1.00 27.23 107 VAL A CA 1
ATOM 857 C C . VAL A 1 103 ? -38.452 -4.163 -29.337 1.00 26.06 107 VAL A C 1
ATOM 858 O O . VAL A 1 103 ? -39.364 -4.189 -30.173 1.00 27.72 107 VAL A O 1
ATOM 861 N N . LEU A 1 104 ? -37.167 -4.096 -29.694 1.00 23.59 108 LEU A N 1
ATOM 862 C CA . LEU A 1 104 ? -36.818 -3.759 -31.067 1.00 22.75 108 LEU A CA 1
ATOM 863 C C . LEU A 1 104 ? -37.025 -4.933 -32.024 1.00 21.89 108 LEU A C 1
ATOM 864 O O . LEU A 1 104 ? -36.780 -6.091 -31.667 1.00 21.93 108 LEU A O 1
ATOM 869 N N . PRO A 1 105 ? -37.447 -4.649 -33.255 1.00 20.76 109 PRO A N 1
ATOM 870 C CA . PRO A 1 105 ? -37.579 -5.711 -34.264 1.00 21.02 109 PRO A CA 1
ATOM 871 C C . PRO A 1 105 ? -36.227 -6.225 -34.742 1.00 20.68 109 PRO A C 1
ATOM 872 O O . PRO A 1 105 ? -35.161 -5.661 -34.473 1.00 19.74 109 PRO A O 1
ATOM 876 N N . ASP A 1 106 ? -36.301 -7.293 -35.540 1.00 21.31 110 ASP A N 1
ATOM 877 C CA . ASP A 1 106 ? -35.105 -8.038 -35.926 1.00 21.60 110 ASP A CA 1
ATOM 878 C C . ASP A 1 106 ? -34.179 -7.225 -36.819 1.00 20.13 110 ASP A C 1
ATOM 879 O O . ASP A 1 106 ? -32.958 -7.277 -36.648 1.00 18.74 110 ASP A O 1
ATOM 884 N N . ASP A 1 107 ? -34.724 -6.499 -37.800 1.00 19.98 111 ASP A N 1
ATOM 885 C CA . ASP A 1 107 ? -33.860 -5.742 -38.698 1.00 21.15 111 ASP A CA 1
ATOM 886 C C . ASP A 1 107 ? -33.109 -4.647 -37.950 1.00 17.44 111 ASP A C 1
ATOM 887 O O . ASP A 1 107 ? -31.908 -4.453 -38.170 1.00 18.36 111 ASP A O 1
ATOM 892 N N . ALA A 1 108 ? -33.785 -3.971 -37.014 1.00 17.69 112 ALA A N 1
ATOM 893 C CA . ALA A 1 108 ? -33.133 -2.926 -36.233 1.00 17.24 112 ALA A CA 1
ATOM 894 C C . ALA A 1 108 ? -32.057 -3.510 -35.332 1.00 14.66 112 ALA A C 1
ATOM 895 O O . ALA A 1 108 ? -30.959 -2.950 -35.226 1.00 13.89 112 ALA A O 1
ATOM 897 N N . LYS A 1 109 ? -32.352 -4.631 -34.668 1.00 14.63 113 LYS A N 1
ATOM 898 C CA . LYS A 1 109 ? -31.341 -5.252 -33.820 1.00 14.86 113 LYS A CA 1
ATOM 899 C C . LYS A 1 109 ? -30.141 -5.694 -34.637 1.00 13.18 113 LYS A C 1
ATOM 900 O O . LYS A 1 109 ? -29.001 -5.553 -34.190 1.00 13.38 113 LYS A O 1
ATOM 906 N N . ASP A 1 110 ? -30.374 -6.223 -35.840 1.00 13.41 114 ASP A N 1
ATOM 907 C CA . ASP A 1 110 ? -29.273 -6.643 -36.700 1.00 13.95 114 ASP A CA 1
ATOM 908 C C . ASP A 1 110 ? -28.375 -5.459 -37.044 1.00 12.23 114 ASP A C 1
ATOM 909 O O . ASP A 1 110 ? -27.146 -5.542 -36.931 1.00 12.60 114 ASP A O 1
ATOM 914 N N . ARG A 1 111 ? -28.974 -4.327 -37.432 1.00 12.69 115 ARG A N 1
ATOM 915 C CA . ARG A 1 111 ? -28.177 -3.151 -37.779 1.00 12.88 115 ARG A CA 1
ATOM 916 C C . ARG A 1 111 ? -27.449 -2.592 -36.561 1.00 11.66 115 ARG A C 1
ATOM 917 O O . ARG A 1 111 ? -26.284 -2.184 -36.658 1.00 11.45 115 ARG A O 1
ATOM 925 N N . LEU A 1 112 ? -28.116 -2.568 -35.405 1.00 11.34 116 LEU A N 1
ATOM 926 C CA . LEU A 1 112 ? -27.452 -2.112 -34.186 1.00 11.01 116 LEU A CA 1
ATOM 927 C C . LEU A 1 112 ? -26.283 -3.015 -33.828 1.00 10.23 116 LEU A C 1
ATOM 928 O O . LEU A 1 112 ? -25.219 -2.530 -33.435 1.00 11.17 116 LEU A O 1
ATOM 933 N N . ALA A 1 113 ? -26.458 -4.335 -33.965 1.00 10.70 117 ALA A N 1
ATOM 934 C CA . ALA A 1 113 ? -25.369 -5.266 -33.668 1.00 10.87 117 ALA A CA 1
ATOM 935 C C . ALA A 1 113 ? -24.173 -5.023 -34.578 1.00 10.79 117 ALA A C 1
ATOM 936 O O . ALA A 1 113 ? -23.022 -5.030 -34.121 1.00 11.18 117 ALA A O 1
ATOM 938 N N . LEU A 1 114 ? -24.431 -4.774 -35.862 1.00 10.90 118 LEU A N 1
ATOM 939 C CA . LEU A 1 114 ? -23.349 -4.498 -36.797 1.00 11.65 118 LEU A CA 1
ATOM 940 C C . LEU A 1 114 ? -22.617 -3.217 -36.416 1.00 11.20 118 LEU A C 1
ATOM 941 O O . LEU A 1 114 ? -21.379 -3.166 -36.429 1.00 11.58 118 LEU A O 1
ATOM 946 N N . GLN A 1 115 ? -23.362 -2.165 -36.075 1.00 10.82 119 GLN A N 1
ATOM 947 C CA . GLN A 1 115 ? -22.723 -0.901 -35.728 1.00 10.48 119 GLN A CA 1
ATOM 948 C C . GLN A 1 115 ? -21.944 -0.999 -34.426 1.00 10.40 119 GLN A C 1
ATOM 949 O O . GLN A 1 115 ? -20.873 -0.397 -34.298 1.00 10.89 119 GLN A O 1
ATOM 955 N N . LEU A 1 116 ? -22.459 -1.740 -33.443 1.00 10.38 120 LEU A N 1
ATOM 956 C CA . LEU A 1 116 ? -21.714 -1.922 -32.202 1.00 10.68 120 LEU A CA 1
ATOM 957 C C . LEU A 1 116 ? -20.456 -2.749 -32.430 1.00 9.80 120 LEU A C 1
ATOM 958 O O . LEU A 1 116 ? -19.397 -2.443 -31.866 1.00 10.62 120 LEU A O 1
ATOM 963 N N . ALA A 1 117 ? -20.546 -3.786 -33.260 1.00 10.83 121 ALA A N 1
ATOM 964 C CA . ALA A 1 117 ? -19.351 -4.551 -33.605 1.00 11.13 121 ALA A CA 1
ATOM 965 C C . ALA A 1 117 ? -18.294 -3.652 -34.230 1.00 10.42 121 ALA A C 1
ATOM 966 O O . ALA A 1 117 ? -17.106 -3.735 -33.886 1.00 11.36 121 ALA A O 1
ATOM 968 N N . GLU A 1 118 ? -18.715 -2.768 -35.135 1.00 10.61 122 GLU A N 1
ATOM 969 C CA . GLU A 1 118 ? -17.777 -1.857 -35.784 1.00 11.55 122 GLU A CA 1
ATOM 970 C C . GLU A 1 118 ? -17.162 -0.888 -34.784 1.00 10.70 122 GL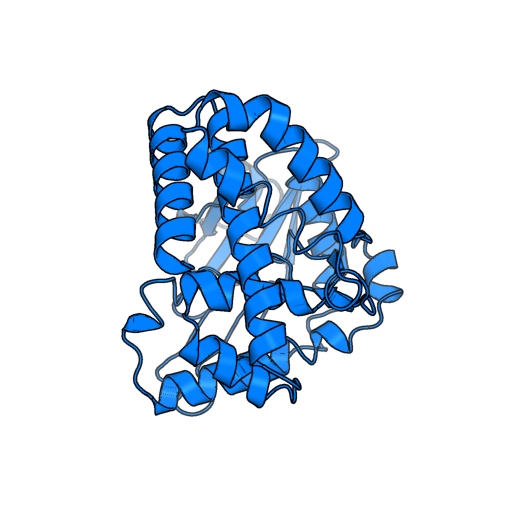U A C 1
ATOM 971 O O . GLU A 1 118 ? -15.957 -0.618 -34.834 1.00 11.97 122 GLU A O 1
ATOM 977 N N . PHE A 1 119 ? -17.972 -0.361 -33.865 1.00 10.05 123 PHE A N 1
ATOM 978 C CA . PHE A 1 119 ? -17.460 0.544 -32.837 1.00 10.09 123 PHE A CA 1
ATOM 979 C C . PHE A 1 119 ? -16.416 -0.153 -31.967 1.00 9.47 123 PHE A C 1
ATOM 980 O O . PHE A 1 119 ? -15.339 0.396 -31.699 1.00 10.19 123 PHE A O 1
ATOM 988 N N . MET A 1 120 ? -16.711 -1.381 -31.531 1.00 10.06 124 MET A N 1
ATOM 989 C CA . MET A 1 120 ? -15.767 -2.128 -30.707 1.00 11.07 124 MET A CA 1
ATOM 990 C C . MET A 1 120 ? -14.494 -2.422 -31.483 1.00 10.86 124 MET A C 1
ATOM 991 O O . MET A 1 120 ? -13.388 -2.345 -30.932 1.00 12.17 124 MET A O 1
ATOM 996 N N . ASN A 1 121 ? -14.667 -2.794 -32.719 1.00 11.87 125 ASN A N 1
ATOM 997 C CA A ASN A 1 121 ? -13.523 -2.912 -33.586 0.63 12.69 125 ASN A CA 1
ATOM 998 C CA B ASN A 1 121 ? -13.453 -2.952 -33.611 0.37 12.51 125 ASN A CA 1
ATOM 999 C C . ASN A 1 121 ? -12.523 -1.647 -33.746 1.00 11.22 125 ASN A C 1
ATOM 1000 O O . ASN A 1 121 ? -11.285 -1.645 -33.691 1.00 12.70 125 ASN A O 1
ATOM 1009 N N . GLU A 1 122 ? -13.248 -0.523 -33.823 1.00 10.97 126 GLU A N 1
ATOM 1010 C CA . GLU A 1 122 ? -12.505 0.728 -33.891 1.00 11.75 126 GLU A CA 1
ATOM 1011 C C . GLU A 1 122 ? -11.757 1.000 -32.594 1.00 11.55 126 GLU A C 1
ATOM 1012 O O . GLU A 1 122 ? -10.592 1.415 -32.625 1.00 12.89 126 GLU A O 1
ATOM 1018 N N . LEU A 1 123 ? -12.388 0.747 -31.443 1.00 11.26 127 LEU A N 1
ATOM 1019 C CA . LEU A 1 123 ? -11.670 0.903 -30.179 1.00 11.47 127 LEU A CA 1
ATOM 1020 C C . LEU A 1 123 ? -10.479 -0.042 -30.124 1.00 12.03 127 LEU A C 1
ATOM 1021 O O . LEU A 1 123 ? -9.381 0.347 -29.706 1.00 12.38 127 LEU A O 1
ATOM 1026 N N . SER A 1 124 ? -10.671 -1.281 -30.574 1.00 12.96 128 SER A N 1
ATOM 1027 C CA . SER A 1 124 ? -9.594 -2.263 -30.537 1.00 14.25 128 SER A CA 1
ATOM 1028 C C . SER A 1 124 ? -8.471 -1.943 -31.510 1.00 14.43 128 SER A C 1
ATOM 1029 O O . SER A 1 124 ? -7.375 -2.488 -31.359 1.00 16.81 128 SER A O 1
ATOM 1032 N N . ALA A 1 125 ? -8.714 -1.084 -32.497 1.00 13.57 129 ALA A N 1
ATOM 1033 C CA . ALA A 1 125 ? -7.680 -0.643 -33.419 1.00 14.55 129 ALA A CA 1
ATOM 1034 C C . ALA A 1 125 ? -6.991 0.641 -32.972 1.00 14.26 129 ALA A C 1
ATOM 1035 O O . ALA A 1 125 ? -5.983 1.028 -33.572 1.00 15.87 129 ALA A O 1
ATOM 1037 N N . PHE A 1 126 ? -7.499 1.310 -31.942 1.00 12.79 130 PHE A N 1
ATOM 1038 C CA . PHE A 1 126 ? -6.914 2.581 -31.530 1.00 12.98 130 PHE A CA 1
ATOM 1039 C C . PHE A 1 126 ? -5.559 2.352 -30.857 1.00 12.78 130 PHE A C 1
ATOM 1040 O O . PHE A 1 126 ? -5.428 1.466 -30.013 1.00 14.26 130 PHE A O 1
ATOM 1048 N N . PRO A 1 127 ? -4.541 3.150 -31.185 1.00 13.13 131 PRO A N 1
ATOM 1049 C CA . PRO A 1 127 ? -3.197 2.901 -30.620 1.00 13.63 131 PRO A CA 1
ATOM 1050 C C . PRO A 1 127 ? -3.186 3.004 -29.101 1.00 12.89 131 PRO A C 1
ATOM 1051 O O . PRO A 1 127 ? -3.489 4.048 -28.526 1.00 13.02 131 PRO A O 1
ATOM 1055 N N . VAL A 1 128 ? -2.813 1.904 -28.448 1.00 12.47 132 VAL A N 1
ATOM 1056 C CA A VAL A 1 128 ? -2.839 1.844 -26.987 0.68 12.73 132 VAL A CA 1
ATOM 1057 C CA B VAL A 1 128 ? -2.902 1.910 -26.995 0.32 12.47 132 VAL A CA 1
ATOM 1058 C C . VAL A 1 128 ? -1.932 2.912 -26.382 1.00 12.44 132 VAL A C 1
ATOM 1059 O O . VAL A 1 128 ? -2.263 3.542 -25.370 1.00 12.96 132 VAL A O 1
ATOM 1066 N N . GLU A 1 129 ? -0.756 3.122 -26.991 1.00 12.36 133 GLU A N 1
ATOM 1067 C CA . GLU A 1 129 ? 0.185 4.107 -26.456 1.00 12.57 133 GLU A CA 1
ATOM 1068 C C . GLU A 1 129 ? -0.379 5.522 -26.511 1.00 13.03 133 GLU A C 1
ATOM 1069 O O . GLU A 1 129 ? -0.129 6.321 -25.603 1.00 13.19 133 GLU A O 1
ATOM 1075 N N . THR A 1 130 ? -1.164 5.841 -27.544 1.00 12.73 134 THR A N 1
ATOM 1076 C CA . THR A 1 130 ? -1.797 7.154 -27.602 1.00 13.34 134 THR A CA 1
ATOM 1077 C C . THR A 1 130 ? -2.824 7.304 -26.488 1.00 13.39 134 THR A C 1
ATOM 1078 O O . THR A 1 130 ? -2.895 8.346 -25.821 1.00 13.46 134 THR A O 1
ATOM 1082 N N . ALA A 1 131 ? -3.623 6.264 -26.260 1.00 12.71 135 ALA A N 1
ATOM 1083 C CA . ALA A 1 131 ? -4.576 6.306 -25.159 1.00 11.81 135 ALA A CA 1
ATOM 1084 C C . ALA A 1 131 ? -3.875 6.468 -23.813 1.00 11.34 135 ALA A C 1
ATOM 1085 O O . ALA A 1 131 ? -4.298 7.289 -22.989 1.00 12.17 135 ALA A O 1
ATOM 1087 N N . ILE A 1 132 ? -2.790 5.714 -23.573 1.00 11.37 136 ILE A N 1
ATOM 1088 C CA . ILE A 1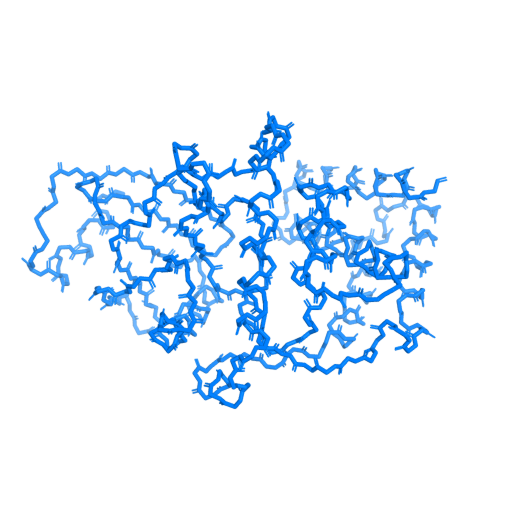 132 ? -2.085 5.843 -22.298 1.00 11.75 136 ILE A CA 1
ATOM 1089 C C . ILE A 1 132 ? -1.566 7.266 -22.114 1.00 11.63 136 ILE A C 1
ATOM 1090 O O . ILE A 1 132 ? -1.634 7.834 -21.014 1.00 13.53 136 ILE A O 1
ATOM 1095 N N . SER A 1 133 ? -1.042 7.865 -23.192 1.00 11.97 137 SER A N 1
ATOM 1096 C CA . SER A 1 133 ? -0.542 9.235 -23.125 1.00 13.67 137 SER A CA 1
ATOM 1097 C C . SER A 1 133 ? -1.646 10.229 -22.783 1.00 14.05 137 SER A C 1
ATOM 1098 O O . SER A 1 133 ? -1.352 11.315 -22.271 1.00 16.61 137 SER A O 1
ATOM 1101 N N . ALA A 1 134 ? -2.903 9.884 -23.063 1.00 13.19 138 ALA A N 1
ATOM 1102 C CA . ALA A 1 134 ? -4.063 10.707 -22.751 1.00 14.43 138 ALA A CA 1
ATOM 1103 C C . ALA A 1 134 ? -4.641 10.419 -21.371 1.00 14.98 138 ALA A C 1
ATOM 1104 O O . ALA A 1 134 ? -5.752 10.864 -21.074 1.00 18.83 138 ALA A O 1
ATOM 1106 N N . GLY A 1 135 ? -3.926 9.677 -20.531 1.00 13.28 139 GLY A N 1
ATOM 1107 C CA . GLY A 1 135 ? -4.385 9.396 -19.187 1.00 13.53 139 GLY A CA 1
ATOM 1108 C C . GLY A 1 135 ? -5.260 8.170 -19.035 1.00 12.47 139 GLY A C 1
ATOM 1109 O O . GLY A 1 135 ? -5.844 7.980 -17.958 1.00 14.82 139 GLY A O 1
ATOM 1110 N N . VAL A 1 136 ? -5.383 7.340 -20.067 1.00 11.83 140 VAL A N 1
ATOM 1111 C CA . VAL A 1 136 ? -6.161 6.105 -19.956 1.00 11.60 140 VAL A CA 1
ATOM 1112 C C . VAL A 1 136 ? -5.347 5.111 -19.133 1.00 12.21 140 VAL A C 1
ATOM 1113 O O . VAL A 1 136 ? -4.196 4.824 -19.485 1.00 13.10 140 VAL A O 1
ATOM 1117 N N . PRO A 1 137 ? -5.872 4.591 -18.028 1.00 11.89 141 PRO A N 1
ATOM 1118 C CA . PRO A 1 137 ? -5.089 3.666 -17.204 1.00 13.23 141 PRO A CA 1
ATOM 1119 C C . PRO A 1 137 ? -5.008 2.292 -17.843 1.00 13.34 141 PRO A C 1
ATOM 1120 O O . PRO A 1 137 ? -5.883 1.876 -18.603 1.00 13.53 141 PRO A O 1
ATOM 1124 N N . VAL A 1 138 ? -3.930 1.587 -17.521 1.00 14.13 142 VAL A N 1
ATOM 1125 C CA . VAL A 1 138 ? -3.779 0.187 -17.904 1.00 14.40 142 VAL A CA 1
ATOM 1126 C C . VAL A 1 138 ? -4.281 -0.641 -16.728 1.00 16.09 142 VAL A C 1
ATOM 1127 O O . VAL A 1 138 ? -3.696 -0.611 -15.642 1.00 18.43 142 VAL A O 1
ATOM 1131 N N . THR A 1 139 ? -5.387 -1.350 -16.931 1.00 16.72 143 THR A N 1
ATOM 1132 C CA . THR A 1 139 ? -6.042 -2.116 -15.880 1.00 19.91 143 THR A CA 1
ATOM 1133 C C . THR A 1 139 ? -5.809 -3.584 -16.177 1.00 22.60 143 THR A C 1
ATOM 1134 O O . THR A 1 139 ? -6.444 -4.144 -17.078 1.00 24.75 143 THR A O 1
ATOM 1138 N N . ASN A 1 140 ? -4.933 -4.209 -15.404 1.00 23.51 144 ASN A N 1
ATOM 1139 C CA . ASN A 1 140 ? -4.792 -5.661 -15.451 1.00 25.36 144 ASN A CA 1
ATOM 1140 C C . ASN A 1 140 ? -6.048 -6.288 -14.860 1.00 23.95 144 ASN A C 1
ATOM 1141 O O . ASN A 1 140 ? -6.257 -6.243 -13.644 1.00 23.75 144 ASN A O 1
ATOM 1146 N N . LEU A 1 141 ? -6.880 -6.888 -15.717 1.00 22.88 145 LEU A N 1
ATOM 1147 C CA . LEU A 1 141 ? -8.191 -7.345 -15.269 1.00 21.99 145 LEU A CA 1
ATOM 1148 C C . LEU A 1 141 ? -8.090 -8.527 -14.310 1.00 22.33 145 LEU A C 1
ATOM 1149 O O . LEU A 1 141 ? -8.901 -8.643 -13.383 1.00 21.77 145 LEU A O 1
ATOM 1154 N N . LYS A 1 142 ? -7.105 -9.403 -14.505 1.00 22.85 146 LYS A N 1
ATOM 1155 C CA . LYS A 1 142 ? -6.930 -10.521 -13.584 1.00 23.83 146 LYS A CA 1
ATOM 1156 C C . LYS A 1 142 ? -6.668 -10.024 -12.167 1.00 25.01 146 LYS A C 1
ATOM 1157 O O . LYS A 1 142 ? -7.258 -10.526 -11.203 1.00 25.91 146 LYS A O 1
ATOM 1163 N N . ASN A 1 143 ? -5.806 -9.017 -12.027 1.00 25.08 147 ASN A N 1
ATOM 1164 C CA . ASN A 1 143 ? -5.498 -8.484 -10.703 1.00 26.64 147 ASN A CA 1
ATOM 1165 C C . ASN A 1 143 ? -6.691 -7.742 -10.101 1.00 26.05 147 ASN A C 1
ATOM 1166 O O . ASN A 1 143 ? -6.906 -7.787 -8.885 1.00 26.07 147 ASN A O 1
ATOM 1171 N N . LYS A 1 144 ? -7.477 -7.055 -10.933 1.00 23.53 148 LYS A N 1
ATOM 1172 C CA . LYS A 1 144 ? -8.668 -6.373 -10.431 1.00 23.16 148 LYS A CA 1
ATOM 1173 C C . LYS A 1 144 ? -9.668 -7.371 -9.854 1.00 21.77 148 LYS A C 1
ATOM 1174 O O . LYS A 1 144 ? -10.274 -7.125 -8.805 1.00 21.36 148 LYS A O 1
ATOM 1180 N N . ILE A 1 145 ? -9.845 -8.511 -10.524 1.00 20.78 149 ILE A N 1
ATOM 1181 C CA . ILE A 1 145 ? -10.784 -9.516 -10.037 1.00 20.23 149 ILE A CA 1
ATOM 1182 C C . ILE A 1 145 ? -10.240 -10.209 -8.792 1.00 21.86 149 ILE A C 1
ATOM 1183 O O . ILE A 1 145 ? -11.006 -10.579 -7.892 1.00 22.13 149 ILE A O 1
ATOM 1188 N N . LEU A 1 146 ? -8.919 -10.369 -8.700 1.00 23.85 150 LEU A N 1
ATOM 1189 C CA . LEU A 1 146 ? -8.325 -10.892 -7.474 1.00 26.83 150 LEU A CA 1
ATOM 1190 C C . LEU A 1 146 ? -8.640 -9.987 -6.287 1.00 27.72 150 LEU A C 1
ATOM 1191 O O . LEU A 1 146 ? -9.071 -10.459 -5.228 1.00 28.08 150 LEU A O 1
ATOM 1196 N N . LEU A 1 147 ? -8.438 -8.676 -6.452 1.00 27.91 151 LEU A N 1
ATOM 1197 C CA . LEU A 1 147 ? -8.768 -7.734 -5.387 1.00 28.85 151 LEU A CA 1
ATOM 1198 C C . LEU A 1 147 ? -10.253 -7.781 -5.050 1.00 27.73 151 LEU A C 1
ATOM 1199 O O . LEU A 1 147 ? -10.636 -7.693 -3.876 1.00 27.87 151 LEU A O 1
ATOM 1204 N N . LEU A 1 148 ? -11.103 -7.918 -6.070 1.00 26.32 152 LEU A N 1
ATOM 1205 C CA . LEU A 1 148 ? -12.536 -8.036 -5.827 1.00 25.76 152 LEU A CA 1
ATOM 1206 C C . LEU A 1 148 ? -12.854 -9.261 -4.983 1.00 26.99 152 LEU A C 1
ATOM 1207 O O . LEU A 1 148 ? -13.643 -9.180 -4.040 1.00 27.48 152 LEU A O 1
ATOM 1212 N N . SER A 1 149 ? -12.236 -10.403 -5.293 1.00 27.58 153 SER A N 1
ATOM 1213 C CA . SER A 1 149 ? -12.537 -11.618 -4.542 1.00 29.41 153 SER A CA 1
ATOM 1214 C C . SER A 1 149 ? -12.168 -11.476 -3.070 1.00 31.66 153 SER A C 1
ATOM 1215 O O . SER A 1 149 ? -12.829 -12.061 -2.206 1.00 32.70 153 SER A O 1
ATOM 1218 N N . GLU A 1 150 ? -11.129 -10.696 -2.764 1.00 32.56 154 GLU A N 1
ATOM 1219 C CA . GLU A 1 150 ? -10.787 -10.446 -1.367 1.00 34.64 154 GLU A CA 1
ATOM 1220 C C . GLU A 1 150 ? -11.834 -9.569 -0.689 1.00 34.69 154 GLU A C 1
ATOM 1221 O O . GLU A 1 150 ? -12.176 -9.790 0.479 1.00 35.59 154 GLU A O 1
ATOM 1227 N N . ALA A 1 151 ? -12.350 -8.568 -1.374 1.00 34.43 155 ALA A N 1
ATOM 1228 C CA . ALA A 1 151 ? -13.351 -7.715 -0.816 1.00 34.51 155 ALA A CA 1
ATOM 1229 C C . ALA A 1 151 ? -14.642 -8.435 -0.571 1.00 35.25 155 ALA A C 1
ATOM 1230 O O . ALA A 1 151 ? -15.342 -8.149 0.351 1.00 36.03 155 ALA A O 1
ATOM 1232 N N . VAL A 1 152 ? -14.967 -9.384 -1.409 1.00 35.46 156 VAL A N 1
ATOM 1233 C CA . VAL A 1 152 ? -16.186 -10.123 -1.295 1.00 36.77 156 VAL A CA 1
ATOM 1234 C C . VAL A 1 152 ? -16.137 -11.018 -0.055 1.00 37.13 156 VAL A C 1
ATOM 1235 O O . VAL A 1 152 ? -17.082 -11.154 0.657 1.00 35.86 156 VAL A O 1
ATOM 1239 N N . GLU A 1 153 ? -14.983 -11.590 0.186 1.00 38.94 157 GLU A N 1
ATOM 1240 C CA . GLU A 1 153 ? -14.796 -12.465 1.312 1.00 40.00 157 GLU A CA 1
ATOM 1241 C C . GLU A 1 153 ? -15.055 -11.748 2.611 1.00 38.73 157 GLU A C 1
ATOM 1242 O O . GLU A 1 153 ? -15.681 -12.234 3.479 1.00 38.83 157 GLU A O 1
ATOM 1248 N N . ASP A 1 154 ? -14.541 -10.554 2.675 1.00 38.40 158 ASP A N 1
ATOM 1249 C CA . ASP A 1 154 ? -14.637 -9.678 3.804 1.00 38.63 158 ASP A CA 1
ATOM 1250 C C . ASP A 1 154 ? -15.973 -8.978 4.036 1.00 36.14 158 ASP A C 1
ATOM 1251 O O . ASP A 1 154 ? -16.490 -8.932 5.128 1.00 35.70 158 ASP A O 1
ATOM 1256 N N . GLN A 1 155 ? -16.527 -8.417 2.981 1.00 34.21 159 GLN A N 1
ATOM 1257 C CA . GLN A 1 155 ? -17.709 -7.579 3.120 1.00 33.68 159 GLN A CA 1
ATOM 1258 C C . GLN A 1 155 ? -19.000 -8.250 2.678 1.00 32.22 159 GLN A C 1
ATOM 1259 O O . GLN A 1 155 ? -20.074 -7.857 3.145 1.00 33.66 159 GLN A O 1
ATOM 1265 N N . VAL A 1 156 ? -18.937 -9.237 1.796 1.00 28.94 160 VAL A N 1
ATOM 1266 C CA . VAL A 1 156 ? -20.122 -9.803 1.172 1.00 26.94 160 VAL A CA 1
ATOM 1267 C C . VAL A 1 156 ? -20.456 -11.180 1.730 1.00 26.34 160 VAL A C 1
ATOM 1268 O O . VAL A 1 156 ? -21.613 -11.460 2.046 1.00 25.34 160 VAL A O 1
ATOM 1272 N N . PHE A 1 157 ? -19.450 -12.039 1.855 1.00 26.69 161 PHE A N 1
ATOM 1273 C CA . PHE A 1 157 ? -19.706 -13.396 2.351 1.00 27.18 161 PHE A CA 1
ATOM 1274 C C . PHE A 1 157 ? -20.548 -13.476 3.629 1.00 27.28 161 PHE A C 1
ATOM 1275 O O . PHE A 1 157 ? -21.446 -14.247 3.689 1.00 26.84 161 PHE A O 1
ATOM 1283 N N . PRO A 1 158 ? -20.280 -12.629 4.643 1.00 27.92 162 PRO A N 1
ATOM 1284 C CA . PRO A 1 158 ? -21.106 -12.717 5.861 1.00 27.90 162 PRO A CA 1
ATOM 1285 C C . PRO A 1 158 ? -22.593 -12.580 5.604 1.00 27.82 162 PRO A C 1
ATOM 1286 O O . PRO A 1 158 ? -23.400 -13.113 6.377 1.00 29.32 162 PRO A O 1
ATOM 1290 N N . LEU A 1 159 ? -22.985 -11.880 4.538 1.00 27.41 163 LEU A N 1
ATOM 1291 C CA . LEU A 1 159 ? -24.395 -11.648 4.258 1.00 28.79 163 LEU A CA 1
ATOM 1292 C C . LEU A 1 159 ? -25.061 -12.809 3.532 1.00 28.57 163 LEU A C 1
ATOM 1293 O O . LEU A 1 159 ? -26.278 -12.774 3.328 1.00 30.24 163 LEU A O 1
ATOM 1298 N N . LEU A 1 160 ? -24.290 -13.784 3.075 1.00 26.00 164 LEU A N 1
ATOM 1299 C CA . LEU A 1 160 ? -24.834 -14.836 2.256 1.00 24.91 164 LEU A CA 1
ATOM 1300 C C . LEU A 1 160 ? -25.108 -16.179 2.906 1.00 24.12 164 LEU A C 1
ATOM 1301 O O . LEU A 1 160 ? -24.438 -16.559 3.805 1.00 22.63 164 LEU A O 1
ATOM 1306 N N . ASP A 1 161 ? -26.090 -16.839 2.356 1.00 24.33 165 ASP A N 1
ATOM 1307 C CA A ASP A 1 161 ? -26.200 -18.268 2.599 0.46 25.18 165 ASP A CA 1
ATOM 1308 C CA B ASP A 1 161 ? -26.186 -18.263 2.621 0.54 24.90 165 ASP A CA 1
ATOM 1309 C C . ASP A 1 161 ? -24.915 -18.928 2.118 1.00 24.09 165 ASP A C 1
ATOM 1310 O O . ASP A 1 161 ? -24.356 -18.544 1.088 1.00 23.53 165 ASP A O 1
ATOM 1319 N N . GLU A 1 162 ? -24.429 -19.909 2.878 1.00 22.51 166 GLU A N 1
ATOM 1320 C CA . GLU A 1 162 ? -23.183 -20.567 2.494 1.00 21.72 166 GLU A CA 1
ATOM 1321 C C . GLU A 1 162 ? -23.257 -21.167 1.095 1.00 22.04 166 GLU A C 1
ATOM 1322 O O . GLU A 1 162 ? -22.233 -21.255 0.408 1.00 22.16 166 GLU A O 1
ATOM 1328 N N . SER A 1 163 ? -24.449 -21.563 0.644 1.00 22.21 167 SER A N 1
ATOM 1329 C CA . SER A 1 163 ? -24.573 -22.107 -0.706 1.00 22.96 167 SER A CA 1
ATOM 1330 C C . SER A 1 163 ? -24.311 -21.043 -1.770 1.00 21.88 167 SER A C 1
ATOM 1331 O O . SER A 1 163 ? -23.735 -21.340 -2.826 1.00 22.23 167 SER A O 1
ATOM 1334 N N . LEU A 1 164 ? -24.704 -19.795 -1.529 1.00 21.32 168 LEU A N 1
ATOM 1335 C CA . LEU A 1 164 ? -24.450 -18.704 -2.466 1.00 21.36 168 LEU A CA 1
ATOM 1336 C C . LEU A 1 164 ? -22.995 -18.348 -2.385 1.00 20.17 168 LEU A C 1
ATOM 1337 O O . LEU A 1 164 ? -22.423 -18.030 -3.398 1.00 19.31 168 LEU A O 1
ATOM 1342 N N . ARG A 1 165 ? -22.386 -18.399 -1.191 1.00 20.69 169 ARG A N 1
ATOM 1343 C CA . ARG A 1 165 ? -20.942 -18.215 -1.074 1.00 21.27 169 ARG A CA 1
ATOM 1344 C C . ARG A 1 165 ? -20.192 -19.263 -1.887 1.00 21.35 169 ARG A C 1
ATOM 1345 O O . ARG A 1 165 ? -19.231 -18.938 -2.594 1.00 21.33 169 ARG A O 1
ATOM 1353 N N . ASP A 1 166 ? -20.626 -20.526 -1.802 1.00 22.30 170 ASP A N 1
ATOM 1354 C CA . ASP A 1 166 ? -19.993 -21.587 -2.579 1.00 22.43 170 ASP A CA 1
ATOM 1355 C C . ASP A 1 166 ? -20.075 -21.295 -4.071 1.00 21.41 170 ASP A C 1
ATOM 1356 O O . ASP A 1 166 ? -19.111 -21.526 -4.808 1.00 21.97 170 ASP A O 1
ATOM 1361 N N . TYR A 1 167 ? -21.225 -20.796 -4.533 1.00 20.34 171 TYR A N 1
ATOM 1362 C CA . TYR A 1 167 ? -21.379 -20.419 -5.936 1.00 19.36 171 TYR A CA 1
ATOM 1363 C C . TYR A 1 167 ? -20.398 -19.318 -6.324 1.00 18.90 171 TYR A C 1
ATOM 1364 O O . TYR A 1 167 ? -19.714 -19.413 -7.347 1.00 18.46 171 TYR A O 1
ATOM 1373 N N . LEU A 1 168 ? -20.308 -18.262 -5.514 1.00 18.53 172 LEU A N 1
ATOM 1374 C CA . LEU A 1 168 ? -19.400 -17.175 -5.853 1.00 19.34 172 LEU A CA 1
ATOM 1375 C C . LEU A 1 168 ? -17.947 -17.632 -5.865 1.00 20.19 172 LEU A C 1
ATOM 1376 O O . LEU A 1 168 ? -17.174 -17.224 -6.735 1.00 20.33 172 LEU A O 1
ATOM 1381 N N . THR A 1 169 ? -17.541 -18.453 -4.895 1.00 21.08 173 THR A N 1
ATOM 1382 C CA A THR A 1 169 ? -16.173 -18.959 -4.905 0.64 22.44 173 THR A CA 1
ATOM 1383 C CA B THR A 1 169 ? -16.169 -18.949 -4.911 0.36 21.75 173 THR A CA 1
ATOM 1384 C C . THR A 1 169 ? -15.897 -19.767 -6.167 1.00 21.70 173 THR A C 1
ATOM 1385 O O . THR A 1 169 ? -14.819 -19.656 -6.767 1.00 22.19 173 THR A O 1
ATOM 1392 N N . LEU A 1 170 ? -16.870 -20.581 -6.588 1.00 20.09 174 LEU A N 1
ATOM 1393 C CA . LEU A 1 170 ? -16.744 -21.342 -7.827 1.00 19.64 174 LEU A CA 1
ATOM 1394 C C . LEU A 1 170 ? -16.542 -20.416 -9.019 1.00 18.65 174 LEU A C 1
ATOM 1395 O O . LEU A 1 170 ? -15.689 -20.669 -9.875 1.00 18.70 174 LEU A O 1
ATOM 1400 N N . ARG A 1 171 ? -17.329 -19.339 -9.094 1.00 17.52 175 ARG A N 1
ATOM 1401 C CA . ARG A 1 171 ? -17.226 -18.419 -10.222 1.00 16.81 175 ARG A CA 1
ATOM 1402 C C . ARG A 1 171 ? -15.875 -17.715 -10.236 1.00 16.96 175 ARG A C 1
ATOM 1403 O O . ARG A 1 171 ? -15.232 -17.609 -11.285 1.00 17.00 175 ARG A O 1
ATOM 1411 N N . PHE A 1 172 ? -15.426 -17.227 -9.078 1.00 18.13 176 PHE A N 1
ATOM 1412 C CA . PHE A 1 172 ? -14.106 -16.607 -9.010 1.00 18.70 176 PHE A CA 1
ATOM 1413 C C . PHE A 1 172 ? -13.014 -17.598 -9.399 1.00 19.58 176 PHE A C 1
ATOM 1414 O O . PHE A 1 172 ? -12.112 -17.268 -10.176 1.00 20.17 176 PHE A O 1
ATOM 1422 N N . GLN A 1 173 ? -13.084 -18.825 -8.872 1.00 19.96 177 GLN A N 1
ATOM 1423 C CA A GLN A 1 173 ? -12.055 -19.804 -9.201 0.58 20.78 177 GLN A CA 1
ATOM 1424 C CA B GLN A 1 173 ? -12.081 -19.841 -9.190 0.42 20.51 177 GLN A CA 1
ATOM 1425 C C . GLN A 1 173 ? -12.112 -20.215 -10.668 1.00 19.65 177 GLN A C 1
ATOM 1426 O O . GLN A 1 173 ? -11.065 -20.416 -11.295 1.00 20.27 177 GLN A O 1
ATOM 1437 N N . SER A 1 174 ? -13.312 -20.326 -11.242 1.00 17.83 178 SER A N 1
ATOM 1438 C CA . SER A 1 174 ? -13.415 -20.688 -12.653 1.00 17.60 178 SER A CA 1
ATOM 1439 C 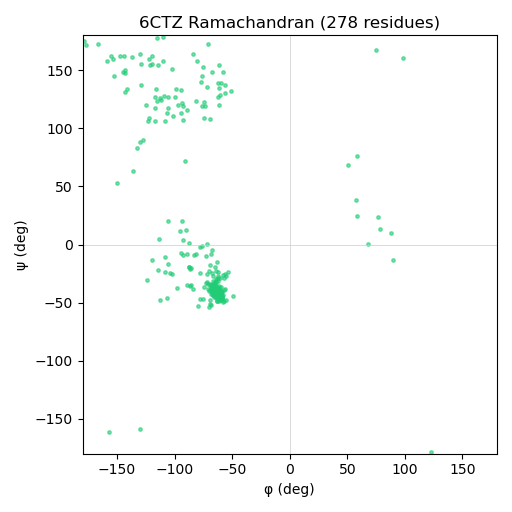C . SER A 1 174 ? -12.750 -19.645 -13.543 1.00 17.31 178 SER A C 1
ATOM 1440 O O . SER A 1 174 ? -12.118 -19.987 -14.552 1.00 19.03 178 SER A O 1
ATOM 1443 N N . TYR A 1 175 ? -12.872 -18.368 -13.185 1.00 16.54 179 TYR A N 1
ATOM 1444 C CA . TYR A 1 175 ? -12.150 -17.342 -13.926 1.00 16.60 179 TYR A CA 1
ATOM 1445 C C . TYR A 1 175 ? -10.654 -17.433 -13.650 1.00 17.27 179 TYR A C 1
ATOM 1446 O O . TYR A 1 175 ? -9.847 -17.546 -14.580 1.00 18.25 179 TYR A O 1
ATOM 1455 N N . MET A 1 176 ? -10.272 -17.409 -12.368 1.00 19.01 180 MET A N 1
ATOM 1456 C CA . MET A 1 176 ? -8.873 -17.195 -12.009 1.00 21.96 180 MET A CA 1
ATOM 1457 C C . MET A 1 176 ? -7.969 -18.343 -12.444 1.00 24.30 180 MET A C 1
ATOM 1458 O O . MET A 1 176 ? -6.796 -18.110 -12.759 1.00 26.43 180 MET A O 1
ATOM 1463 N N . THR A 1 177 ? -8.479 -19.575 -12.476 1.00 24.86 181 THR A N 1
ATOM 1464 C CA . THR A 1 177 ? -7.634 -20.738 -12.737 1.00 26.20 181 THR A CA 1
ATOM 1465 C C . THR A 1 177 ? -7.572 -21.146 -14.205 1.00 26.95 181 THR A C 1
ATOM 1466 O O . THR A 1 177 ? -6.927 -22.152 -14.519 1.00 28.88 181 THR A O 1
ATOM 1470 N N . HIS A 1 178 ? -8.201 -20.405 -15.112 1.00 26.38 182 HIS A N 1
ATOM 1471 C CA . HIS A 1 178 ? -8.217 -20.779 -16.528 1.00 26.61 182 HIS A CA 1
ATOM 1472 C C . HIS A 1 178 ? -7.520 -19.728 -17.377 1.00 25.19 182 HIS A C 1
ATOM 1473 O O . HIS A 1 178 ? -8.092 -18.644 -17.607 1.00 23.14 182 HIS A O 1
ATOM 1480 N N . PRO A 1 179 ? -6.309 -20.000 -17.874 1.00 25.59 183 PRO A N 1
ATOM 1481 C CA . PRO A 1 179 ? -5.645 -19.037 -18.771 1.00 25.64 183 PRO A CA 1
ATOM 1482 C C . PRO A 1 179 ? -6.466 -18.679 -19.992 1.00 23.88 183 PRO A C 1
ATOM 1483 O O . PRO A 1 179 ? -6.282 -17.590 -20.553 1.00 23.58 183 PRO A O 1
ATOM 1487 N N . VAL A 1 180 ? -7.374 -19.558 -20.421 1.00 23.66 184 VAL A N 1
ATOM 1488 C CA A VAL A 1 180 ? -8.242 -19.226 -21.546 0.56 23.77 184 VAL A CA 1
ATOM 1489 C CA B VAL A 1 180 ? -8.261 -19.239 -21.537 0.44 23.65 184 VAL A CA 1
ATOM 1490 C C . VAL A 1 180 ? -9.052 -17.967 -21.253 1.00 22.06 184 VAL A C 1
ATOM 1491 O O . VAL A 1 180 ? -9.432 -17.237 -22.177 1.00 22.11 184 VAL A O 1
ATOM 1498 N N . TYR A 1 181 ? -9.301 -17.672 -19.976 1.00 19.29 185 TYR A N 1
ATOM 1499 C CA . TYR A 1 181 ? -10.009 -16.458 -19.580 1.00 17.41 185 TYR A CA 1
ATOM 1500 C C . TYR A 1 181 ? -9.075 -15.341 -19.146 1.00 17.55 185 TYR A C 1
ATOM 1501 O O . TYR A 1 181 ? -9.357 -14.176 -19.418 1.00 17.45 185 TYR A O 1
ATOM 1510 N N . THR A 1 182 ? -7.977 -15.659 -18.455 1.00 17.58 186 THR A N 1
ATOM 1511 C CA . THR A 1 182 ? -7.183 -14.621 -17.806 1.00 19.10 186 THR A CA 1
ATOM 1512 C C . THR A 1 182 ? -6.130 -13.995 -18.710 1.00 20.44 186 THR A C 1
ATOM 1513 O O . THR A 1 182 ? -5.685 -12.875 -18.428 1.00 21.96 186 THR A O 1
ATOM 1517 N N . ARG A 1 183 ? -5.722 -14.673 -19.778 1.00 19.71 187 ARG A N 1
ATOM 1518 C CA . ARG A 1 183 ? -4.724 -14.128 -20.691 1.00 21.16 187 ARG A CA 1
ATOM 1519 C C . ARG A 1 183 ? -5.419 -13.420 -21.850 1.00 19.11 187 ARG A C 1
ATOM 1520 O O . ARG A 1 183 ? -6.365 -13.955 -22.437 1.00 19.98 187 ARG A O 1
ATOM 1528 N N . TYR A 1 184 ? -4.962 -12.212 -22.163 1.00 17.53 188 TYR A N 1
ATOM 1529 C CA . TYR A 1 184 ? -5.560 -11.446 -23.247 1.00 15.73 188 TYR A CA 1
ATOM 1530 C C . TYR A 1 184 ? -4.531 -10.462 -23.784 1.00 14.61 188 TYR A C 1
ATOM 1531 O O . TYR A 1 184 ? -3.525 -10.170 -23.133 1.00 16.27 188 TYR A O 1
ATOM 1540 N N . THR A 1 185 ? -4.794 -9.957 -24.987 1.00 14.34 189 THR A N 1
ATOM 1541 C CA . THR A 1 185 ? -4.043 -8.817 -25.504 1.00 13.98 189 THR A CA 1
ATOM 1542 C C . THR A 1 185 ? -4.795 -7.546 -25.141 1.00 13.02 189 THR A C 1
ATOM 1543 O O . THR A 1 185 ? -5.960 -7.401 -25.529 1.00 13.69 189 THR A O 1
ATOM 1547 N N . PRO A 1 186 ? -4.204 -6.635 -24.374 1.00 12.10 190 PRO A N 1
ATOM 1548 C CA . PRO A 1 186 ? -4.944 -5.445 -23.943 1.00 12.20 190 PRO A CA 1
ATOM 1549 C C . PRO A 1 186 ? -5.270 -4.517 -25.109 1.00 11.14 190 PRO A C 1
ATOM 1550 O O . PRO A 1 186 ? -4.540 -4.428 -26.103 1.00 12.71 190 PRO A O 1
ATOM 1554 N N . ARG A 1 187 ? -6.404 -3.831 -24.983 1.00 10.76 191 ARG A N 1
ATOM 1555 C CA . ARG A 1 187 ? -6.861 -2.877 -25.981 1.00 11.53 191 ARG A CA 1
ATOM 1556 C C . ARG A 1 187 ? -7.540 -1.729 -25.256 1.00 10.26 191 ARG A C 1
ATOM 1557 O O . ARG A 1 187 ? -7.944 -1.864 -24.099 1.00 10.91 191 ARG A O 1
ATOM 1565 N N . LEU A 1 188 ? -7.689 -0.601 -25.950 1.00 9.96 192 LEU A N 1
ATOM 1566 C CA . LEU A 1 188 ? -8.607 0.427 -25.458 1.00 9.84 192 LEU A CA 1
ATOM 1567 C C . LEU A 1 188 ? -10.024 -0.131 -25.422 1.00 9.91 192 LEU A C 1
ATOM 1568 O O . LEU A 1 188 ? -10.504 -0.669 -26.422 1.00 10.53 192 LEU A O 1
ATOM 1573 N N . ILE A 1 189 ? -10.685 -0.019 -24.264 1.00 10.02 193 ILE A N 1
ATOM 1574 C CA . ILE A 1 189 ? -12.096 -0.374 -24.127 1.00 9.10 193 ILE A CA 1
ATOM 1575 C C . ILE A 1 189 ? -12.879 0.841 -23.647 1.00 9.44 193 ILE A C 1
ATOM 1576 O O . ILE A 1 189 ? -12.341 1.741 -22.991 1.00 10.13 193 ILE A O 1
ATOM 1581 N N . HIS A 1 190 ? -14.179 0.853 -23.970 1.00 8.86 194 HIS A N 1
ATOM 1582 C CA . HIS A 1 190 ? -15.066 1.886 -23.438 1.00 8.58 194 HIS A CA 1
ATOM 1583 C C . HIS A 1 190 ? -15.223 1.730 -21.928 1.00 8.69 194 HIS A C 1
ATOM 1584 O O . HIS A 1 190 ? -15.169 2.718 -21.181 1.00 10.07 194 HIS A O 1
ATOM 1591 N N . GLY A 1 191 ? -15.384 0.489 -21.459 1.00 9.78 195 GLY A N 1
ATOM 1592 C CA . GLY A 1 191 ? -15.386 0.193 -20.047 1.00 10.07 195 GLY A CA 1
ATOM 1593 C C . GLY A 1 191 ? -16.726 0.261 -19.350 1.00 10.21 195 GLY A C 1
ATOM 1594 O O . GLY A 1 191 ? -16.831 -0.218 -18.216 1.00 11.11 195 GLY A O 1
ATOM 1595 N N . ASP A 1 192 ? -17.746 0.834 -19.975 1.00 9.67 196 ASP A N 1
ATOM 1596 C CA . ASP A 1 192 ? -19.067 0.914 -19.362 1.00 9.96 196 ASP A CA 1
ATOM 1597 C C . ASP A 1 192 ? -20.114 0.892 -20.475 1.00 9.72 196 ASP A C 1
ATOM 1598 O O . ASP A 1 192 ? -20.976 1.769 -20.580 1.00 10.26 196 ASP A O 1
ATOM 1603 N N . LEU A 1 193 ? -20.028 -0.117 -21.348 1.00 9.27 197 LEU A N 1
ATOM 1604 C CA . LEU A 1 193 ? -20.721 -0.078 -22.637 1.00 9.05 197 LEU A CA 1
ATOM 1605 C C . LEU A 1 193 ? -22.116 -0.697 -22.511 1.00 9.44 197 LEU A C 1
ATOM 1606 O O . LEU A 1 193 ? -22.407 -1.785 -23.001 1.00 10.65 197 LEU A O 1
ATOM 1611 N N . SER A 1 194 ? -22.984 0.042 -21.840 1.00 9.89 198 SER A N 1
ATOM 1612 C CA . SER A 1 194 ? -24.349 -0.358 -21.561 1.00 9.94 198 SER A CA 1
ATOM 1613 C C . SER A 1 194 ? -25.317 0.497 -22.362 1.00 9.49 198 SER A C 1
ATOM 1614 O O . SER A 1 194 ? -24.981 1.616 -22.770 1.00 9.67 198 SER A O 1
ATOM 1617 N N . PRO A 1 195 ? -26.545 0.009 -22.589 1.00 9.27 199 PRO A N 1
ATOM 1618 C CA . PRO A 1 195 ? -27.454 0.688 -23.529 1.00 10.33 199 PRO A CA 1
ATOM 1619 C C . PRO A 1 195 ? -28.023 2.000 -23.010 1.00 10.19 199 PRO A C 1
ATOM 1620 O O . PRO A 1 195 ? -28.612 2.748 -23.809 1.00 10.41 199 PRO A O 1
ATOM 1624 N N . ASP A 1 196 ? -27.835 2.322 -21.725 1.00 10.69 200 ASP A N 1
ATOM 1625 C CA . ASP A 1 196 ? -28.119 3.671 -21.238 1.00 11.08 200 ASP A CA 1
ATOM 1626 C C . ASP A 1 196 ? -27.153 4.707 -21.810 1.00 10.67 200 ASP A C 1
ATOM 1627 O O . ASP A 1 196 ? -27.339 5.908 -21.583 1.00 11.83 200 ASP A O 1
ATOM 1632 N N . HIS A 1 197 ? -26.146 4.266 -22.566 1.00 9.45 201 HIS A N 1
ATOM 1633 C CA . HIS A 1 197 ? -25.182 5.132 -23.224 1.00 10.19 201 HIS A CA 1
ATOM 1634 C C . HIS A 1 197 ? -25.292 5.080 -24.738 1.00 10.71 201 HIS A C 1
ATOM 1635 O O . HIS A 1 197 ? -24.472 5.697 -25.419 1.00 11.51 201 HIS A O 1
ATOM 1642 N N . PHE A 1 198 ? -26.271 4.356 -25.286 1.00 10.38 202 PHE A N 1
ATOM 1643 C CA . PHE A 1 198 ? -26.441 4.244 -26.733 1.00 10.68 202 PHE A CA 1
ATOM 1644 C C . PHE A 1 198 ? -27.489 5.256 -27.168 1.00 10.90 202 PHE A C 1
ATOM 1645 O O . PHE A 1 198 ? -28.640 5.196 -26.720 1.00 12.82 202 PHE A O 1
ATOM 1653 N N . LEU A 1 199 ? -27.101 6.174 -28.040 1.00 11.43 203 LEU A N 1
ATOM 1654 C CA . LEU A 1 199 ? -28.038 7.122 -28.626 1.00 11.98 203 LEU A CA 1
ATOM 1655 C C . LEU A 1 199 ? -28.442 6.620 -30.004 1.00 11.87 203 LEU A C 1
ATOM 1656 O O . LEU A 1 199 ? -27.586 6.208 -30.792 1.00 11.80 203 LEU A O 1
ATOM 1661 N N . THR A 1 200 ? -29.744 6.651 -30.291 1.00 11.90 204 THR A N 1
ATOM 1662 C CA . THR A 1 200 ? -30.264 6.057 -31.513 1.00 12.78 204 THR A CA 1
ATOM 1663 C C . THR A 1 200 ? -31.147 7.035 -32.269 1.00 13.11 204 THR A C 1
ATOM 1664 O O . THR A 1 200 ? -31.747 7.953 -31.699 1.00 13.99 204 THR A O 1
ATOM 1668 N N . ASN A 1 201 ? -31.239 6.797 -33.573 1.00 13.22 205 ASN A N 1
ATOM 1669 C CA . ASN A 1 201 ? -32.295 7.367 -34.401 1.00 13.46 205 ASN A CA 1
ATOM 1670 C C . ASN A 1 201 ? -32.924 6.188 -35.129 1.00 13.75 205 ASN A C 1
ATOM 1671 O O . ASN A 1 201 ? -32.501 5.823 -36.231 1.00 14.41 205 ASN A O 1
ATOM 1676 N N . LEU A 1 202 ? -33.946 5.599 -34.508 1.00 14.41 206 LEU A N 1
ATOM 1677 C CA . LEU A 1 202 ? -34.599 4.443 -35.097 1.00 16.13 206 LEU A CA 1
ATOM 1678 C C . LEU A 1 202 ? -35.375 4.786 -36.367 1.00 16.17 206 LEU A C 1
ATOM 1679 O O . LEU A 1 202 ? -35.828 3.869 -37.056 1.00 19.69 206 LEU A O 1
ATOM 1684 N N . ASN A 1 203 ? -35.518 6.074 -36.707 1.00 16.65 207 ASN A N 1
ATOM 1685 C CA . ASN A 1 203 ? -36.055 6.436 -38.015 1.00 18.70 207 ASN A CA 1
ATOM 1686 C C . ASN A 1 203 ? -35.109 6.061 -39.144 1.00 20.42 207 ASN A C 1
ATOM 1687 O O . ASN A 1 203 ? -35.561 5.881 -40.279 1.00 22.47 207 ASN A O 1
ATOM 1692 N N . SER A 1 204 ? -33.812 5.948 -38.864 1.00 20.66 208 SER A N 1
ATOM 1693 C CA A SER A 1 204 ? -32.842 5.500 -39.856 0.67 21.71 208 SER A CA 1
ATOM 1694 C CA B SER A 1 204 ? -32.833 5.503 -39.852 0.33 21.82 208 SER A CA 1
ATOM 1695 C C . SER A 1 204 ? -32.780 3.980 -39.813 1.00 23.36 208 SER A C 1
ATOM 1696 O O . SER A 1 204 ? -32.239 3.398 -38.868 1.00 25.51 208 SER A O 1
ATOM 1701 N N . ARG A 1 205 ? -33.324 3.335 -40.847 1.00 24.95 209 ARG A N 1
ATOM 1702 C CA . ARG A 1 205 ? -33.385 1.875 -40.877 1.00 27.21 209 ARG A CA 1
ATOM 1703 C C . ARG A 1 205 ? -31.992 1.260 -40.856 1.00 25.97 209 ARG A C 1
ATOM 1704 O O . ARG A 1 205 ? -31.715 0.334 -40.083 1.00 26.38 209 ARG A O 1
ATOM 1712 N N . GLN A 1 206 ? -31.103 1.753 -41.706 1.00 24.50 210 GLN A N 1
ATOM 1713 C CA . GLN A 1 206 ? -29.831 1.072 -41.894 1.00 24.95 210 GLN A CA 1
ATOM 1714 C C . GLN A 1 206 ? -28.755 1.510 -40.914 1.00 22.76 210 GLN A C 1
ATOM 1715 O O . GLN A 1 206 ? -27.798 0.759 -40.700 1.00 22.68 210 GLN A O 1
ATOM 1721 N N . THR A 1 207 ? -28.903 2.679 -40.288 1.00 21.46 211 THR A N 1
ATOM 1722 C CA . THR A 1 207 ? -27.880 3.223 -39.391 1.00 20.44 211 THR A CA 1
ATOM 1723 C C . THR A 1 207 ? -28.536 3.783 -38.127 1.00 17.26 211 THR A C 1
ATOM 1724 O O . THR A 1 207 ? -28.461 4.975 -37.836 1.00 17.71 211 THR A O 1
ATOM 1728 N N . PRO A 1 208 ? -29.178 2.922 -37.336 1.00 13.93 212 PRO A N 1
ATOM 1729 C CA . PRO A 1 208 ? -29.915 3.420 -36.160 1.00 13.45 212 PRO A CA 1
ATOM 1730 C C . PRO A 1 208 ? -29.044 3.902 -35.002 1.00 12.82 212 PRO A C 1
ATOM 1731 O O . PRO A 1 208 ? -29.526 4.706 -34.198 1.00 15.13 212 PRO A O 1
ATOM 1735 N N . LEU A 1 209 ? -27.811 3.422 -34.849 1.00 11.68 213 LEU A N 1
ATOM 1736 C CA . LEU A 1 209 ? -26.958 3.905 -33.769 1.00 11.68 213 LEU A CA 1
ATOM 1737 C C . LEU A 1 209 ? -26.324 5.216 -34.211 1.00 11.15 213 LEU A C 1
ATOM 1738 O O . LEU A 1 209 ? -25.669 5.268 -35.255 1.00 13.45 213 LEU A O 1
ATOM 1743 N N . THR A 1 210 ? -26.522 6.277 -33.432 1.00 11.32 214 THR A N 1
ATOM 1744 C CA . THR A 1 210 ? -25.969 7.571 -33.788 1.00 11.84 214 THR A CA 1
ATOM 1745 C C . THR A 1 210 ? -24.911 8.070 -32.823 1.00 11.38 214 THR A C 1
ATOM 1746 O O . THR A 1 210 ? -24.094 8.901 -33.226 1.00 12.95 214 THR A O 1
ATOM 1750 N N . GLY A 1 211 ? -24.887 7.592 -31.580 1.00 11.40 215 GLY A N 1
ATOM 1751 C CA . GLY A 1 211 ? -23.947 8.140 -30.624 1.00 11.54 215 GLY A CA 1
ATOM 1752 C C . GLY A 1 211 ? -23.684 7.204 -29.472 1.00 10.19 215 GLY A C 1
ATOM 1753 O O . GLY A 1 211 ? -24.482 6.309 -29.174 1.00 10.50 215 GLY A O 1
ATOM 1754 N N . ILE A 1 212 ? -22.536 7.422 -28.831 1.00 9.51 216 ILE A N 1
ATOM 1755 C CA A ILE A 1 212 ? -22.134 6.729 -27.607 0.66 9.94 216 ILE A CA 1
ATOM 1756 C CA B ILE A 1 212 ? -22.175 6.743 -27.595 0.34 9.76 216 ILE A CA 1
ATOM 1757 C C . ILE A 1 212 ? -21.613 7.780 -26.640 1.00 9.46 216 ILE A C 1
ATOM 1758 O O . ILE A 1 212 ? -20.787 8.622 -27.029 1.00 10.94 216 ILE A O 1
ATOM 1767 N N . ILE A 1 213 ? -22.082 7.743 -25.392 1.00 9.74 217 ILE A N 1
ATOM 1768 C CA . ILE A 1 213 ? -21.639 8.684 -24.370 1.00 9.63 217 ILE A CA 1
ATOM 1769 C C . ILE A 1 213 ? -20.891 7.981 -23.234 1.00 9.16 217 ILE A C 1
ATOM 1770 O O . ILE A 1 213 ? -20.748 6.750 -23.226 1.00 9.82 217 ILE A O 1
ATOM 1775 N N . ASP A 1 214 ? -20.399 8.774 -22.279 1.00 10.16 218 ASP A N 1
ATOM 1776 C CA . ASP A 1 214 ? -19.806 8.329 -21.016 1.00 10.00 218 ASP A CA 1
ATOM 1777 C C . ASP A 1 214 ? -18.610 7.400 -21.164 1.00 9.46 218 ASP A C 1
ATOM 1778 O O . ASP A 1 214 ? -18.721 6.193 -20.935 1.00 10.04 218 ASP A O 1
ATOM 1783 N N . PHE A 1 215 ? -17.458 7.966 -21.507 1.00 10.56 219 PHE A N 1
ATOM 1784 C CA . PHE A 1 215 ? -16.208 7.231 -21.626 1.00 10.53 219 PHE A CA 1
ATOM 1785 C C . PHE A 1 215 ? -15.385 7.264 -20.343 1.00 9.65 219 PHE A C 1
ATOM 1786 O O . PHE A 1 215 ? -14.179 7.006 -20.386 1.00 10.90 219 PHE A O 1
ATOM 1794 N N . GLY A 1 216 ? -16.014 7.546 -19.199 1.00 10.17 220 GLY A N 1
ATOM 1795 C CA . GLY A 1 216 ? -15.277 7.699 -17.959 1.00 11.07 220 GLY A CA 1
ATOM 1796 C C . GLY A 1 216 ? -14.574 6.446 -17.476 1.00 10.16 220 GLY A C 1
ATOM 1797 O O . GLY A 1 216 ? -13.604 6.548 -16.715 1.00 10.49 220 GLY A O 1
ATOM 1798 N N . ASP A 1 217 ? -15.031 5.270 -17.900 1.00 10.09 221 ASP A N 1
ATOM 1799 C CA . ASP A 1 217 ? -14.391 4.015 -17.538 1.00 10.15 221 ASP A CA 1
ATOM 1800 C C . ASP A 1 217 ? -13.400 3.536 -18.590 1.00 9.87 221 ASP A C 1
ATOM 1801 O O . ASP A 1 217 ? -12.945 2.395 -18.519 1.00 11.34 221 ASP A O 1
ATOM 1806 N N . ALA A 1 218 ? -13.045 4.376 -19.557 1.00 9.78 222 ALA A N 1
ATOM 1807 C CA . ALA A 1 218 ? -12.113 3.948 -20.593 1.00 9.90 222 ALA A CA 1
ATOM 1808 C C . ALA A 1 218 ? -10.812 3.455 -19.971 1.00 9.98 222 ALA A C 1
ATOM 1809 O O . ALA A 1 218 ? -10.282 4.047 -19.024 1.00 11.12 222 ALA A O 1
ATOM 1811 N N . ALA A 1 219 ? -10.306 2.346 -20.500 1.00 9.82 223 ALA A N 1
ATOM 1812 C CA . ALA A 1 219 ? -9.148 1.692 -19.908 1.00 10.87 223 ALA A CA 1
ATOM 1813 C C . ALA A 1 219 ? -8.427 0.914 -20.996 1.00 10.50 223 ALA A C 1
ATOM 1814 O O . ALA A 1 219 ? -8.999 0.608 -22.044 1.00 10.69 223 ALA A O 1
ATOM 1816 N N . ILE A 1 220 ? -7.157 0.612 -20.750 1.00 10.84 224 ILE A N 1
ATOM 1817 C CA . ILE A 1 220 ? -6.442 -0.383 -21.542 1.00 11.08 224 ILE A CA 1
ATOM 1818 C C . ILE A 1 220 ? -6.626 -1.697 -20.795 1.00 11.88 224 ILE A C 1
ATOM 1819 O O . ILE A 1 220 ? -6.079 -1.878 -19.700 1.00 12.97 224 ILE A O 1
ATOM 1824 N N . SER A 1 221 ? -7.450 -2.585 -21.340 1.00 10.55 225 SER A N 1
ATOM 1825 C CA . SER A 1 221 ? -7.841 -3.770 -20.586 1.00 10.78 225 SER A CA 1
ATOM 1826 C C . SER A 1 221 ? -8.286 -4.860 -21.557 1.00 10.86 225 SER A C 1
ATOM 1827 O O . SER A 1 221 ? -7.970 -4.816 -22.751 1.00 11.28 225 SER A O 1
ATOM 1830 N N . ASP A 1 222 ? -9.018 -5.831 -21.044 1.00 11.55 226 ASP A N 1
ATOM 1831 C CA . ASP A 1 222 ? -9.442 -6.963 -21.850 1.00 11.40 226 ASP A CA 1
ATOM 1832 C C . ASP A 1 222 ? -10.596 -6.531 -22.747 1.00 11.37 226 ASP A C 1
ATOM 1833 O O . ASP A 1 222 ? -11.648 -6.136 -22.231 1.00 11.27 226 ASP A O 1
ATOM 1838 N N . PRO A 1 223 ? -10.452 -6.595 -24.077 1.00 11.10 227 PRO A N 1
ATOM 1839 C CA . PRO A 1 223 ? -11.564 -6.178 -24.949 1.00 11.41 227 PRO A CA 1
ATOM 1840 C C . PRO A 1 223 ? -12.844 -6.956 -24.710 1.00 11.11 227 PRO A C 1
ATOM 1841 O O . PRO A 1 223 ? -13.938 -6.438 -24.970 1.00 12.14 227 PRO A O 1
ATOM 1845 N N . ASP A 1 224 ? -12.754 -8.190 -24.212 1.00 10.61 228 ASP A N 1
ATOM 1846 C CA . ASP A 1 224 ? -13.975 -8.939 -23.926 1.00 11.12 228 ASP A CA 1
ATOM 1847 C C . ASP A 1 224 ? -14.810 -8.298 -22.827 1.00 11.95 228 ASP A C 1
ATOM 1848 O O . ASP A 1 224 ? -16.005 -8.609 -22.708 1.00 11.16 228 ASP A O 1
ATOM 1853 N N . TYR A 1 225 ? -14.216 -7.426 -22.004 1.00 11.32 229 TYR A N 1
ATOM 1854 C CA . TYR A 1 225 ? -15.012 -6.762 -20.977 1.00 12.18 229 TYR A CA 1
ATOM 1855 C C . TYR A 1 225 ? -16.108 -5.888 -21.583 1.00 12.44 229 TYR A C 1
ATOM 1856 O O . TYR A 1 225 ? -17.154 -5.685 -20.954 1.00 13.16 229 TYR A O 1
ATOM 1865 N N . ASP A 1 226 ? -15.907 -5.378 -22.802 1.00 11.73 230 ASP A N 1
ATOM 1866 C CA . ASP A 1 226 ? -16.937 -4.523 -23.388 1.00 12.66 230 ASP A CA 1
ATOM 1867 C C . ASP A 1 226 ? -18.175 -5.295 -23.810 1.00 12.46 230 ASP A C 1
ATOM 1868 O O . ASP A 1 226 ? -19.125 -4.681 -24.304 1.00 13.78 230 ASP A O 1
ATOM 1873 N N . TYR A 1 227 ? -18.209 -6.615 -23.616 1.00 11.09 231 TYR A N 1
ATOM 1874 C CA . TYR A 1 227 ? -19.445 -7.357 -23.797 1.00 10.32 231 TYR A CA 1
ATOM 1875 C C . TYR A 1 227 ? -20.297 -7.449 -22.533 1.00 10.76 231 TYR A C 1
ATOM 1876 O O . TYR A 1 227 ? -21.433 -7.920 -22.626 1.00 11.40 231 TYR A O 1
ATOM 1885 N N . VAL A 1 228 ? -19.794 -7.021 -21.365 1.00 10.21 232 VAL A N 1
ATOM 1886 C CA . VAL A 1 228 ? -20.452 -7.366 -20.098 1.00 9.97 232 VAL A CA 1
ATOM 1887 C C . VAL A 1 228 ? -21.885 -6.849 -20.032 1.00 9.94 232 VAL A C 1
ATOM 1888 O O . VAL A 1 228 ? -22.795 -7.587 -19.632 1.00 10.70 232 VAL A O 1
ATOM 1892 N N . TYR A 1 229 ? -22.110 -5.580 -20.405 1.00 10.27 233 TYR A N 1
ATOM 1893 C CA . TYR A 1 229 ? -23.458 -5.023 -20.332 1.00 9.88 233 TYR A CA 1
ATOM 1894 C C . TYR A 1 229 ? -24.289 -5.311 -21.567 1.00 10.41 233 TYR A C 1
ATOM 1895 O O . TYR A 1 229 ? -25.523 -5.273 -21.490 1.00 11.66 233 TYR A O 1
ATOM 1904 N N . LEU A 1 230 ? -23.657 -5.642 -22.693 1.00 11.40 234 LEU A N 1
ATOM 1905 C CA . LEU A 1 230 ? -24.424 -6.239 -23.778 1.00 11.16 234 LEU A CA 1
ATOM 1906 C C . LEU A 1 230 ? -25.094 -7.523 -23.296 1.00 11.18 234 LEU A C 1
ATOM 1907 O O . LEU A 1 230 ? -26.284 -7.753 -23.542 1.00 12.45 234 LEU A O 1
ATOM 1912 N N . LEU A 1 231 ? -24.345 -8.369 -22.589 1.00 11.39 235 LEU A N 1
ATOM 1913 C CA . LEU A 1 231 ? -24.927 -9.612 -22.102 1.00 11.89 235 LEU A CA 1
ATOM 1914 C C . LEU A 1 231 ? -25.961 -9.341 -21.012 1.00 12.54 235 LEU A C 1
ATOM 1915 O O . LEU A 1 231 ? -27.083 -9.861 -21.059 1.00 13.82 235 LEU A O 1
ATOM 1920 N N . GLU A 1 232 ? -25.609 -8.503 -20.039 1.00 12.36 236 GLU A N 1
ATOM 1921 C CA . GLU A 1 232 ? -26.486 -8.269 -18.896 1.00 14.93 236 GLU A CA 1
ATOM 1922 C C . GLU A 1 232 ? -27.760 -7.538 -19.309 1.00 14.38 236 GLU A C 1
ATOM 1923 O O . GLU A 1 232 ? -28.860 -7.882 -18.848 1.00 16.14 236 GLU A O 1
ATOM 1929 N N . ASP A 1 233 ? -27.638 -6.532 -20.186 1.00 13.71 237 ASP A N 1
ATOM 1930 C CA . ASP A 1 233 ? -28.732 -5.609 -20.468 1.00 15.01 237 ASP A CA 1
ATOM 1931 C C . ASP A 1 233 ? -29.365 -5.779 -21.838 1.00 16.49 237 ASP A C 1
ATOM 1932 O O . ASP A 1 233 ? -30.511 -5.366 -22.023 1.00 20.73 237 ASP A O 1
ATOM 1937 N N . CYS A 1 234 ? -28.654 -6.344 -22.806 1.00 15.34 238 CYS A N 1
ATOM 1938 C CA . CYS A 1 234 ? -29.229 -6.581 -24.119 1.00 15.85 238 CYS A CA 1
ATOM 1939 C C . CYS A 1 234 ? -29.553 -8.043 -24.379 1.00 16.11 238 CYS A C 1
ATOM 1940 O O . CYS A 1 234 ? -30.324 -8.330 -25.298 1.00 17.95 238 CYS A O 1
ATOM 1943 N N . GLY A 1 235 ? -28.998 -8.962 -23.598 1.00 16.00 239 GLY A N 1
ATOM 1944 C CA . GLY A 1 235 ? -29.339 -10.364 -23.719 1.00 15.02 239 GLY A CA 1
ATOM 1945 C C . GLY A 1 235 ? -28.325 -11.146 -24.542 1.00 14.33 239 GLY A C 1
ATOM 1946 O O . GLY A 1 235 ? -27.559 -10.598 -25.338 1.00 14.42 239 GLY A O 1
ATOM 1947 N N . GLU A 1 236 ? -28.347 -12.468 -24.348 1.00 14.45 240 GLU A N 1
ATOM 1948 C CA . GLU A 1 236 ? -27.355 -13.339 -24.971 1.00 14.84 240 GLU A CA 1
ATOM 1949 C C . GLU A 1 236 ? -27.503 -13.389 -26.486 1.00 14.09 240 GLU A C 1
ATOM 1950 O O . GLU A 1 236 ? -26.500 -13.420 -27.210 1.00 14.25 240 GLU A O 1
ATOM 1956 N N . LEU A 1 237 ? -28.736 -13.415 -26.992 1.00 15.33 241 LEU A N 1
ATOM 1957 C CA . LEU A 1 237 ? -28.923 -13.514 -28.438 1.00 16.75 241 LEU A CA 1
ATOM 1958 C C . LEU A 1 237 ? -28.316 -12.314 -29.153 1.00 14.50 241 LEU A C 1
ATOM 1959 O O . LEU A 1 237 ? -27.570 -12.467 -30.130 1.00 14.20 241 LEU A O 1
ATOM 1964 N N . PHE A 1 238 ? -28.597 -11.108 -28.655 1.00 13.59 242 PHE A N 1
ATOM 1965 C CA . PHE A 1 238 ? -28.022 -9.914 -29.264 1.00 13.08 242 PHE A CA 1
ATOM 1966 C C . PHE A 1 238 ? -26.509 -9.902 -29.115 1.00 12.24 242 PHE A C 1
ATOM 1967 O O . PHE A 1 238 ? -25.783 -9.554 -30.058 1.00 12.35 242 PHE A O 1
ATOM 1975 N N . THR A 1 239 ? -26.013 -10.277 -27.934 1.00 11.61 243 THR A N 1
ATOM 1976 C CA . THR A 1 239 ? -24.574 -10.293 -27.712 1.00 11.03 243 THR A CA 1
ATOM 1977 C C . THR A 1 239 ? -23.882 -11.228 -28.694 1.00 10.95 243 THR A C 1
ATOM 1978 O O . THR A 1 239 ? -22.829 -10.887 -29.250 1.00 11.14 243 THR A O 1
ATOM 1982 N N . ARG A 1 240 ? -24.471 -12.404 -28.935 1.00 11.51 244 ARG A N 1
ATOM 1983 C CA . ARG A 1 240 ? -23.888 -13.344 -29.888 1.00 12.00 244 ARG A CA 1
ATOM 1984 C C . ARG A 1 240 ? -23.884 -12.782 -31.303 1.00 11.70 244 ARG A C 1
ATOM 1985 O O . ARG A 1 240 ? -22.982 -13.096 -32.086 1.00 12.88 244 ARG A O 1
ATOM 1993 N N . GLN A 1 241 ? -24.880 -11.953 -31.652 1.00 11.87 245 GLN A N 1
ATOM 1994 C CA . GLN A 1 241 ? -24.893 -11.295 -32.957 1.00 13.26 245 GLN A CA 1
ATOM 1995 C C . GLN A 1 241 ? -23.730 -10.319 -33.093 1.00 12.15 245 GLN A C 1
ATOM 1996 O O . GLN A 1 241 ? -23.083 -10.262 -34.143 1.00 12.55 245 GLN A O 1
ATOM 2002 N N . VAL A 1 242 ? -23.468 -9.527 -32.051 1.00 10.94 246 VAL A N 1
ATOM 2003 C CA . VAL A 1 242 ? -22.311 -8.630 -32.068 1.00 10.65 246 VAL A CA 1
ATOM 2004 C C . VAL A 1 242 ? -21.023 -9.432 -32.208 1.00 10.68 246 VAL A C 1
ATOM 2005 O O . VAL A 1 242 ? -20.158 -9.116 -33.035 1.00 11.37 246 VAL A O 1
ATOM 2009 N N . MET A 1 243 ? -20.894 -10.504 -31.418 1.00 10.82 247 MET A N 1
ATOM 2010 C CA . MET A 1 243 ? -19.695 -11.337 -31.478 1.00 11.48 247 MET A CA 1
ATOM 2011 C C . MET A 1 243 ? -19.487 -11.911 -32.871 1.00 11.15 247 MET A C 1
ATOM 2012 O O . MET A 1 243 ? -18.356 -11.963 -33.368 1.00 12.71 247 MET A O 1
ATOM 2017 N N . ALA A 1 244 ? -20.567 -12.340 -33.526 1.00 11.81 248 ALA A N 1
ATOM 2018 C CA . ALA A 1 244 ? -20.426 -12.904 -34.862 1.00 13.20 248 ALA A CA 1
ATOM 2019 C C . ALA A 1 244 ? -19.922 -11.853 -35.842 1.00 13.14 248 ALA A C 1
ATOM 2020 O O . ALA A 1 244 ? -18.999 -12.109 -36.624 1.00 15.60 248 ALA A O 1
ATOM 2022 N N . TYR A 1 245 ? -20.508 -10.652 -35.811 1.00 12.32 249 TYR A N 1
ATOM 2023 C CA . TYR A 1 245 ? -20.056 -9.607 -36.726 1.00 12.81 249 TYR A CA 1
ATOM 2024 C C . TYR A 1 245 ? -18.607 -9.228 -36.460 1.00 14.33 249 TYR A C 1
ATOM 2025 O O . TYR A 1 245 ? -17.888 -8.825 -37.381 1.00 15.46 249 TYR A O 1
ATOM 2034 N N . ARG A 1 246 ? -18.159 -9.361 -35.217 1.00 13.97 250 ARG A N 1
ATOM 2035 C CA A ARG A 1 246 ? -16.760 -9.093 -34.907 0.53 14.01 250 ARG A CA 1
ATOM 2036 C CA B ARG A 1 246 ? -16.777 -9.124 -34.833 0.47 15.53 250 ARG A CA 1
ATOM 2037 C C . ARG A 1 246 ? -15.838 -10.247 -35.263 1.00 16.28 250 ARG A C 1
ATOM 2038 O O . ARG A 1 246 ? -14.613 -10.075 -35.206 1.00 21.13 250 ARG A O 1
ATOM 2053 N N . GLY A 1 247 ? -16.375 -11.398 -35.648 1.00 14.76 251 GLY A N 1
ATOM 2054 C CA . GLY A 1 247 ? -15.519 -12.508 -36.016 1.00 15.22 251 GLY A CA 1
ATOM 2055 C C . GLY A 1 247 ? -14.916 -13.220 -34.834 1.00 15.12 251 GLY A C 1
ATOM 2056 O O . GLY A 1 247 ? -13.855 -13.839 -34.966 1.00 17.14 251 GLY A O 1
ATOM 2057 N N . GLU A 1 248 ? -15.545 -13.132 -33.667 1.00 13.91 252 GLU A N 1
ATOM 2058 C CA . GLU A 1 248 ? -15.088 -13.912 -32.529 1.00 13.19 252 GLU A CA 1
ATOM 2059 C C . GLU A 1 248 ? -15.193 -15.397 -32.856 1.00 14.41 252 GLU A C 1
ATOM 2060 O O . GLU A 1 248 ? -16.006 -15.821 -33.684 1.00 15.06 252 GLU A O 1
ATOM 2066 N N . VAL A 1 249 ? -14.371 -16.193 -32.187 1.00 14.24 253 VAL A N 1
ATOM 2067 C CA . VAL A 1 249 ? -14.406 -17.642 -32.347 1.00 15.52 253 VAL A CA 1
ATOM 2068 C C . VAL A 1 249 ? -14.855 -18.280 -31.042 1.00 17.21 253 VAL A C 1
ATOM 2069 O O . VAL A 1 249 ?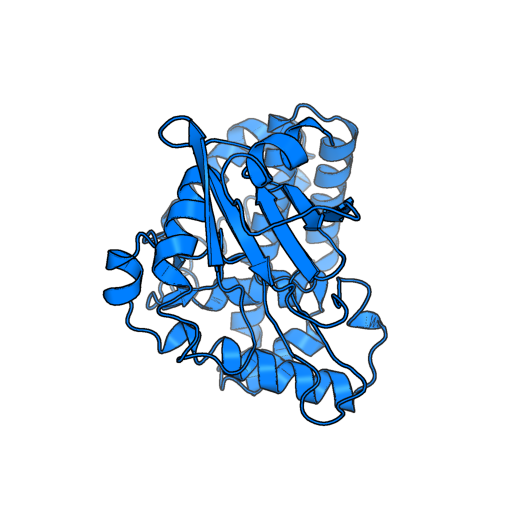 -14.655 -17.728 -29.958 1.00 18.45 253 VAL A O 1
ATOM 2073 N N . ASP A 1 250 ? -15.441 -19.470 -31.155 1.00 17.29 254 ASP A N 1
ATOM 2074 C CA . ASP A 1 250 ? -15.870 -20.280 -30.013 1.00 17.50 254 ASP A CA 1
ATOM 2075 C C . ASP A 1 250 ? -16.716 -19.453 -29.044 1.00 15.70 254 ASP A C 1
ATOM 2076 O O . ASP A 1 250 ? -16.323 -19.148 -27.913 1.00 16.48 254 ASP A O 1
ATOM 2081 N N . LEU A 1 251 ? -17.907 -19.103 -29.532 1.00 14.57 255 LEU A N 1
ATOM 2082 C CA . LEU A 1 251 ? -18.769 -18.209 -28.766 1.00 14.11 255 LEU A CA 1
ATOM 2083 C C . LEU A 1 251 ? -19.261 -18.837 -27.469 1.00 13.86 255 LEU A C 1
ATOM 2084 O O . LEU A 1 251 ? -19.556 -18.108 -26.521 1.00 14.16 255 LEU A O 1
ATOM 2089 N N . ASP A 1 252 ? -19.377 -20.167 -27.395 1.00 14.81 256 ASP A N 1
ATOM 2090 C CA . ASP A 1 252 ? -19.790 -20.766 -26.128 1.00 16.08 256 ASP A CA 1
ATOM 2091 C C . ASP A 1 252 ? -18.777 -20.472 -25.027 1.00 15.79 256 ASP A C 1
ATOM 2092 O O . ASP A 1 252 ? -19.153 -20.127 -23.900 1.00 15.15 256 ASP A O 1
ATOM 2097 N N . THR A 1 253 ? -17.484 -20.578 -25.340 1.00 15.39 257 THR A N 1
ATOM 2098 C CA . THR A 1 253 ? -16.468 -20.251 -24.346 1.00 15.33 257 THR A CA 1
ATOM 2099 C C . THR A 1 253 ? -16.457 -18.755 -24.047 1.00 13.10 257 THR A C 1
ATOM 2100 O O . THR A 1 253 ? -16.365 -18.350 -22.881 1.00 12.98 257 THR A O 1
ATOM 2104 N N . LEU A 1 254 ? -16.568 -17.919 -25.085 1.00 12.23 258 LEU A N 1
ATOM 2105 C CA . LEU A 1 254 ? -16.546 -16.478 -24.872 1.00 11.84 258 LEU A CA 1
ATOM 2106 C C . LEU A 1 254 ? -17.751 -16.022 -24.054 1.00 10.65 258 LEU A C 1
ATOM 2107 O O . LEU A 1 254 ? -17.621 -15.161 -23.172 1.00 11.21 258 LEU A O 1
ATOM 2112 N N . ILE A 1 255 ? -18.934 -16.590 -24.321 1.00 11.77 259 ILE A N 1
ATOM 2113 C CA . ILE A 1 255 ? -20.110 -16.235 -23.529 1.00 11.93 259 ILE A CA 1
ATOM 2114 C C . ILE A 1 255 ? -19.921 -16.644 -22.075 1.00 10.99 259 ILE A C 1
ATOM 2115 O O . ILE A 1 255 ? -20.299 -15.911 -21.154 1.00 12.25 259 ILE A O 1
ATOM 2120 N N . ARG A 1 256 ? -19.334 -17.823 -21.839 1.00 11.51 260 ARG A N 1
ATOM 2121 C CA . ARG A 1 256 ? -19.027 -18.219 -20.467 1.00 12.18 260 ARG A CA 1
ATOM 2122 C C . ARG A 1 256 ? -18.108 -17.201 -19.798 1.00 11.15 260 ARG A C 1
ATOM 2123 O O . ARG A 1 256 ? -18.363 -16.764 -18.668 1.00 11.87 260 ARG A O 1
ATOM 2131 N N . LYS A 1 257 ? -17.044 -16.794 -20.494 1.00 11.15 2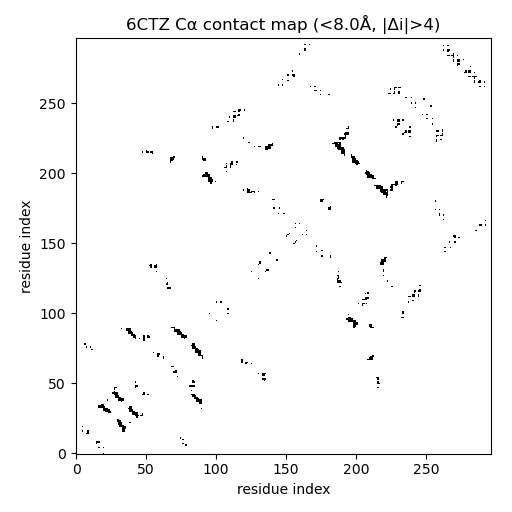61 LYS A N 1
ATOM 2132 C CA . LYS A 1 257 ? -16.145 -15.784 -19.944 1.00 11.19 261 LYS A CA 1
ATOM 2133 C C . LYS A 1 257 ? -16.893 -14.501 -19.596 1.00 10.48 261 LYS A C 1
ATOM 2134 O O . LYS A 1 257 ? -16.735 -13.952 -18.499 1.00 11.20 261 LYS A O 1
ATOM 2140 N N . VAL A 1 258 ? -17.710 -14.004 -20.529 1.00 10.54 262 VAL A N 1
ATOM 2141 C CA . VAL A 1 258 ? -18.435 -12.767 -20.257 1.00 10.08 262 VAL A CA 1
ATOM 2142 C C . VAL A 1 258 ? -19.436 -12.968 -19.121 1.00 10.96 262 VAL A C 1
ATOM 2143 O O . VAL A 1 258 ? -19.654 -12.061 -18.309 1.00 11.80 262 VAL A O 1
ATOM 2147 N N . SER A 1 259 ? -20.036 -14.160 -19.021 1.00 11.24 263 SER A N 1
ATOM 2148 C CA . SER A 1 259 ? -20.974 -14.409 -17.936 1.00 12.25 263 SER A CA 1
ATOM 2149 C C . SER A 1 259 ? -20.273 -14.368 -16.585 1.00 12.22 263 SER A C 1
ATOM 2150 O O . SER A 1 259 ? -20.883 -13.980 -15.582 1.00 12.53 263 SER A O 1
ATOM 2153 N N . LEU A 1 260 ? -18.997 -14.773 -16.536 1.00 11.99 264 LEU A N 1
ATOM 2154 C CA . LEU A 1 260 ? -18.220 -14.616 -15.311 1.00 12.69 264 LEU A CA 1
ATOM 2155 C C . LEU A 1 260 ? -18.058 -13.136 -14.965 1.00 12.75 264 LEU A C 1
ATOM 2156 O O . LEU A 1 260 ? -18.254 -12.734 -13.813 1.00 13.36 264 LEU A O 1
ATOM 2161 N N . PHE A 1 261 ? -17.725 -12.301 -15.962 1.00 12.47 265 PHE A N 1
ATOM 2162 C CA . PHE A 1 261 ? -17.704 -10.857 -15.733 1.00 12.29 265 PHE A CA 1
ATOM 2163 C C . PHE A 1 261 ? -19.049 -10.360 -15.216 1.00 12.13 265 PHE A C 1
ATOM 2164 O O . PHE A 1 261 ? -19.096 -9.452 -14.383 1.00 13.54 265 PHE A O 1
ATOM 2172 N N . VAL A 1 262 ? -20.159 -10.909 -15.726 1.00 12.36 266 VAL A N 1
ATOM 2173 C CA . VAL A 1 262 ? -21.475 -10.487 -15.244 1.00 12.89 266 VAL A CA 1
ATOM 2174 C C . VAL A 1 262 ? -21.639 -10.822 -13.767 1.00 13.44 266 VAL A C 1
ATOM 2175 O O . VAL A 1 262 ? -22.155 -10.009 -12.992 1.00 14.19 266 VAL A O 1
ATOM 2179 N N . THR A 1 263 ? -21.227 -12.031 -13.356 1.00 14.00 267 THR A N 1
ATOM 2180 C CA . THR A 1 263 ? -21.244 -12.370 -11.932 1.00 14.32 267 THR A CA 1
ATOM 2181 C C . THR A 1 263 ? -20.450 -11.349 -11.126 1.00 14.41 267 THR A C 1
ATOM 2182 O O . THR A 1 263 ? -20.917 -10.851 -10.095 1.00 15.62 267 THR A O 1
ATOM 2186 N N . PHE A 1 264 ? -19.240 -11.028 -11.584 1.00 13.89 268 PHE A N 1
ATOM 2187 C CA . PHE A 1 264 ? -18.408 -10.097 -10.834 1.00 14.76 268 PHE A CA 1
ATOM 2188 C C . PHE A 1 264 ? -19.031 -8.708 -10.805 1.00 14.98 268 PHE A C 1
ATOM 2189 O O . PHE A 1 264 ? -18.906 -7.994 -9.802 1.00 15.44 268 PHE A O 1
ATOM 2197 N N . ASP A 1 265 ? -19.732 -8.324 -11.876 1.00 14.67 269 ASP A N 1
ATOM 2198 C CA . ASP A 1 265 ? -20.458 -7.058 -11.866 1.00 15.35 269 ASP A CA 1
ATOM 2199 C C . ASP A 1 265 ? -21.538 -7.040 -10.789 1.00 15.97 269 ASP A C 1
ATOM 2200 O O . ASP A 1 265 ? -21.726 -6.023 -10.110 1.00 16.89 269 ASP A O 1
ATOM 2205 N N . GLN A 1 266 ? -22.246 -8.146 -10.596 1.00 15.89 270 GLN A N 1
ATOM 2206 C CA . GLN A 1 266 ? -23.267 -8.215 -9.574 1.00 18.03 270 GLN A CA 1
ATOM 2207 C C . GLN A 1 266 ? -22.632 -8.052 -8.191 1.00 19.97 270 GLN A C 1
ATOM 2208 O O . GLN A 1 266 ? -23.170 -7.378 -7.379 1.00 21.39 270 GLN A O 1
ATOM 2214 N N . VAL A 1 267 ? -21.479 -8.639 -7.951 1.00 20.74 271 VAL A N 1
ATOM 2215 C CA . VAL A 1 267 ? -20.754 -8.480 -6.698 1.00 23.05 271 VAL A CA 1
ATOM 2216 C C . VAL A 1 267 ? -20.375 -7.024 -6.532 1.00 22.73 271 VAL A C 1
ATOM 2217 O O . VAL A 1 267 ? -20.553 -6.474 -5.482 1.00 24.08 271 VAL A O 1
ATOM 2221 N N . SER A 1 268 ? -19.858 -6.403 -7.568 1.00 21.86 272 SER A N 1
ATOM 2222 C CA . SER A 1 268 ? -19.465 -5.029 -7.535 1.00 22.96 272 SER A CA 1
ATOM 2223 C C . SER A 1 268 ? -20.633 -4.111 -7.213 1.00 23.53 272 SER A C 1
ATOM 2224 O O . SER A 1 268 ? -20.475 -3.180 -6.489 1.00 24.76 272 SER A O 1
ATOM 2227 N N . TYR A 1 269 ? -21.780 -4.401 -7.770 1.00 23.77 273 TYR A N 1
ATOM 2228 C CA . TYR A 1 269 ? -22.979 -3.613 -7.518 1.00 24.30 273 TYR A CA 1
ATOM 2229 C C . TYR A 1 269 ? -23.376 -3.685 -6.051 1.00 25.70 273 TYR A C 1
ATOM 2230 O O . TYR A 1 269 ? -23.703 -2.664 -5.438 1.00 26.50 273 TYR A O 1
ATOM 2239 N N . LEU A 1 270 ? -23.337 -4.884 -5.466 1.00 25.69 274 LEU A N 1
ATOM 2240 C CA . LEU A 1 270 ? -23.609 -5.024 -4.041 1.00 27.51 274 LEU A CA 1
ATOM 2241 C C . LEU A 1 270 ? -22.585 -4.267 -3.203 1.00 28.51 274 LEU A C 1
ATOM 2242 O O . LEU A 1 270 ? -22.944 -3.609 -2.222 1.00 29.63 274 LEU A O 1
ATOM 2247 N N . LEU A 1 271 ? -21.302 -4.342 -3.575 1.00 29.16 275 LEU A N 1
ATOM 2248 C CA . LEU A 1 271 ? -20.276 -3.634 -2.811 1.00 31.02 275 LEU A CA 1
ATOM 2249 C C . LEU A 1 271 ? -20.515 -2.129 -2.813 1.00 32.31 275 LEU A C 1
ATOM 2250 O O . LEU A 1 271 ? -20.252 -1.450 -1.812 1.00 32.16 275 LEU A O 1
ATOM 2255 N N . GLU A 1 272 ? -21.006 -1.587 -3.929 1.00 33.58 276 GLU A N 1
ATOM 2256 C CA . GLU A 1 272 ? -21.345 -0.168 -3.974 1.00 34.32 276 GLU A CA 1
ATOM 2257 C C . GLU A 1 272 ? -22.477 0.156 -3.009 1.00 33.78 276 GLU A C 1
ATOM 2258 O O . GLU A 1 272 ? -22.456 1.200 -2.345 1.00 33.50 276 GLU A O 1
ATOM 2264 N N . GLY A 1 273 ? -23.474 -0.727 -2.914 1.00 32.82 277 GLY A N 1
ATOM 2265 C CA . GLY A 1 273 ? -24.544 -0.515 -1.953 1.00 32.92 277 GLY A CA 1
ATOM 2266 C C . GLY A 1 273 ? -24.061 -0.598 -0.518 1.00 32.80 277 GLY A C 1
ATOM 2267 O O . GLY A 1 273 ? -24.507 0.167 0.342 1.00 33.38 277 GLY A O 1
ATOM 2268 N N . LEU A 1 274 ? -23.141 -1.524 -0.240 1.00 32.47 278 LEU A N 1
ATOM 2269 C CA . LEU A 1 274 ? -22.561 -1.614 1.097 1.00 32.82 278 LEU A CA 1
ATOM 2270 C C . LEU A 1 274 ? -21.762 -0.362 1.433 1.00 35.23 278 LEU A C 1
ATOM 2271 O O . LEU A 1 274 ? -21.838 0.149 2.557 1.00 35.37 278 LEU A O 1
ATOM 2276 N N . ARG A 1 275 ? -20.994 0.148 0.467 1.00 37.31 279 ARG A N 1
ATOM 2277 C CA . ARG A 1 275 ? -20.239 1.378 0.682 1.00 39.67 279 ARG A CA 1
ATOM 2278 C C . ARG A 1 275 ? -21.170 2.554 0.954 1.00 40.25 279 ARG A C 1
ATOM 2279 O O . ARG A 1 275 ? -20.860 3.426 1.775 1.00 40.81 279 ARG A O 1
ATOM 2287 N N . ALA A 1 276 ? -22.319 2.590 0.278 1.00 40.87 280 ALA A N 1
ATOM 2288 C CA . ALA A 1 276 ? -23.292 3.659 0.457 1.00 41.92 280 ALA A CA 1
ATOM 2289 C C . ALA A 1 276 ? -24.177 3.465 1.680 1.00 42.64 280 ALA A C 1
ATOM 2290 O O . ALA A 1 276 ? -24.938 4.378 2.018 1.00 42.83 280 ALA A O 1
ATOM 2292 N N . ARG A 1 277 ? -24.101 2.309 2.345 1.00 42.63 281 ARG A N 1
ATOM 2293 C CA . ARG A 1 277 ? -24.919 2.022 3.526 1.00 42.78 281 ARG A CA 1
ATOM 2294 C C . ARG A 1 277 ? -26.411 2.147 3.222 1.00 42.04 281 ARG A C 1
ATOM 2295 O O . ARG A 1 277 ? -27.197 2.629 4.042 1.00 42.15 281 ARG A O 1
ATOM 2303 N N . ASP A 1 278 ? -26.799 1.706 2.030 1.00 40.73 282 ASP A N 1
ATOM 2304 C CA . ASP A 1 278 ? -28.173 1.777 1.545 1.00 39.70 282 ASP A CA 1
ATOM 2305 C C . ASP A 1 278 ? -28.780 0.387 1.701 1.00 38.20 282 ASP A C 1
ATOM 2306 O O . ASP A 1 278 ? -28.405 -0.541 0.981 1.00 37.49 282 ASP A O 1
ATOM 2311 N N . GLN A 1 279 ? -29.729 0.247 2.629 1.00 38.28 283 GLN A N 1
ATOM 2312 C CA . GLN A 1 279 ? -30.300 -1.068 2.908 1.00 37.81 283 GLN A CA 1
ATOM 2313 C C . GLN A 1 279 ? -31.129 -1.586 1.736 1.00 37.80 283 GLN A C 1
ATOM 2314 O O . GLN A 1 279 ? -31.107 -2.787 1.441 1.00 37.84 283 GLN A O 1
ATOM 2320 N N . ASP A 1 280 ? -31.871 -0.702 1.061 1.00 37.76 284 ASP A N 1
ATOM 2321 C CA . ASP A 1 280 ? -32.615 -1.117 -0.127 1.00 37.86 284 ASP A CA 1
ATOM 2322 C C . ASP A 1 280 ? -31.675 -1.619 -1.215 1.00 36.44 284 ASP A C 1
ATOM 2323 O O . ASP A 1 280 ? -31.933 -2.651 -1.846 1.00 36.49 284 ASP A O 1
ATOM 2328 N N . TRP A 1 281 ? -30.586 -0.886 -1.456 1.00 35.15 285 TRP A N 1
ATOM 2329 C CA . TRP A 1 281 ? -29.593 -1.296 -2.444 1.00 33.92 285 TRP A CA 1
ATOM 2330 C C . TRP A 1 281 ? -28.943 -2.614 -2.045 1.00 33.44 285 TRP A C 1
ATOM 2331 O O . TRP A 1 281 ? -28.774 -3.510 -2.881 1.00 33.21 285 TRP A O 1
ATOM 2342 N N . ILE A 1 282 ? -28.578 -2.750 -0.768 1.00 33.21 286 ILE A N 1
ATOM 2343 C CA . ILE A 1 282 ? -27.984 -3.993 -0.278 1.00 32.96 286 ILE A CA 1
ATOM 2344 C C . ILE A 1 282 ? -28.925 -5.165 -0.527 1.00 32.78 286 ILE A C 1
ATOM 2345 O O . ILE A 1 282 ? -28.524 -6.203 -1.069 1.00 32.97 286 ILE A O 1
ATOM 2350 N N . SER A 1 283 ? -30.194 -5.011 -0.144 1.00 34.02 287 SER A N 1
ATOM 2351 C CA . SER A 1 283 ? -31.165 -6.079 -0.356 1.00 34.69 287 SER A CA 1
ATOM 2352 C C . SER A 1 283 ? -31.340 -6.379 -1.839 1.00 34.12 287 SER A C 1
ATOM 2353 O O . SER A 1 283 ? -31.404 -7.549 -2.238 1.00 34.39 287 SER A O 1
ATOM 2356 N N . GLU A 1 284 ? -31.401 -5.336 -2.672 1.00 33.44 288 GLU A N 1
ATOM 2357 C CA . GLU A 1 284 ? -31.491 -5.543 -4.114 1.00 32.88 288 GLU A CA 1
ATOM 2358 C C . GLU A 1 284 ? -30.279 -6.301 -4.641 1.00 31.11 288 GLU A C 1
ATOM 2359 O O . GLU A 1 284 ? -30.417 -7.216 -5.460 1.00 30.57 288 GLU A O 1
ATOM 2365 N N . GLY A 1 285 ? -29.080 -5.933 -4.184 1.00 30.02 289 GLY A N 1
ATOM 2366 C CA . GLY A 1 285 ? -27.880 -6.583 -4.688 1.00 28.93 289 GLY A CA 1
ATOM 2367 C C . GLY A 1 285 ? -27.789 -8.039 -4.273 1.00 29.43 289 GLY A C 1
ATOM 2368 O O . GLY A 1 285 ? -27.353 -8.892 -5.054 1.00 28.51 289 GLY A O 1
ATOM 2369 N N . ILE A 1 286 ? -28.199 -8.345 -3.039 1.00 30.18 290 ILE A N 1
ATOM 2370 C CA . ILE A 1 286 ? -28.255 -9.738 -2.601 1.00 30.85 290 ILE A CA 1
ATOM 2371 C C . ILE A 1 286 ? -29.194 -10.532 -3.500 1.00 30.16 290 ILE A C 1
ATOM 2372 O O . ILE A 1 286 ? -28.891 -11.663 -3.902 1.00 31.03 290 ILE A O 1
ATOM 2377 N N . GLU A 1 287 ? -30.337 -9.939 -3.848 1.00 29.89 291 GLU A N 1
ATOM 2378 C CA . GLU A 1 287 ? -31.293 -10.610 -4.721 1.00 30.12 291 GLU A CA 1
ATOM 2379 C C . GLU A 1 287 ? -30.717 -10.821 -6.117 1.00 29.09 291 GLU A C 1
ATOM 2380 O O . GLU A 1 287 ? -30.953 -11.864 -6.739 1.00 29.50 291 GLU A O 1
ATOM 2386 N N . LEU A 1 288 ? -29.964 -9.841 -6.631 1.00 27.19 292 LEU A N 1
ATOM 2387 C CA . LEU A 1 288 ? -29.353 -9.992 -7.947 1.00 26.16 292 LEU A CA 1
ATOM 2388 C C . LEU A 1 288 ? -28.326 -11.119 -7.956 1.00 25.61 292 LEU A C 1
ATOM 2389 O O . LEU A 1 288 ? -28.180 -11.824 -8.961 1.00 26.92 292 LEU A O 1
ATOM 2394 N N . LEU A 1 289 ? -27.599 -11.297 -6.848 1.00 25.78 293 LEU A N 1
ATOM 2395 C CA . LEU A 1 289 ? -26.655 -12.408 -6.756 1.00 26.87 293 LEU A CA 1
ATOM 2396 C C . LEU A 1 289 ? -27.382 -13.745 -6.790 1.00 26.45 293 LEU A C 1
ATOM 2397 O O . LEU A 1 289 ? -26.950 -14.677 -7.479 1.00 25.40 293 LEU A O 1
ATOM 2402 N N . GLU A 1 290 ? -28.486 -13.859 -6.044 1.00 27.31 294 GLU A N 1
ATOM 2403 C CA . GLU A 1 290 ? -29.285 -15.081 -6.083 1.00 27.67 294 GLU A CA 1
ATOM 2404 C C . GLU A 1 290 ? -29.809 -15.352 -7.488 1.00 27.72 294 GLU A C 1
ATOM 2405 O O . GLU A 1 290 ? -29.800 -16.497 -7.951 1.00 28.47 294 GLU A O 1
ATOM 2411 N N . GLU A 1 291 ? -30.244 -14.303 -8.192 1.00 27.73 295 GLU A N 1
ATOM 2412 C CA . GLU A 1 291 ? -30.742 -14.479 -9.554 1.00 28.34 295 GLU A CA 1
ATOM 2413 C C . GLU A 1 291 ? -29.626 -14.880 -10.514 1.00 26.71 295 GLU A C 1
ATOM 2414 O O . GLU A 1 291 ? -29.852 -15.668 -11.438 1.00 27.70 295 GLU A O 1
ATOM 2420 N N . ASP A 1 292 ? -28.419 -14.341 -10.321 1.00 24.35 296 ASP A N 1
ATOM 2421 C CA . ASP A 1 292 ? -27.286 -14.737 -11.154 1.00 22.65 296 ASP A CA 1
ATOM 2422 C C . ASP A 1 292 ? -27.037 -16.240 -11.053 1.00 22.58 296 ASP A C 1
ATOM 2423 O O . ASP A 1 292 ? -26.856 -16.924 -12.069 1.00 22.14 296 ASP A O 1
ATOM 2428 N N . LYS A 1 293 ? -27.036 -16.775 -9.827 1.00 22.56 297 LYS A N 1
ATOM 2429 C CA . LYS A 1 293 ? -26.841 -18.209 -9.642 1.00 23.95 297 LYS A CA 1
ATOM 2430 C C . LYS A 1 293 ? -27.975 -19.002 -10.274 1.00 25.71 297 LYS A C 1
ATOM 2431 O O . LYS A 1 293 ? -27.737 -20.003 -10.960 1.00 25.88 297 LYS A O 1
ATOM 2437 N N . ALA A 1 294 ? -29.218 -18.560 -10.066 1.00 27.48 298 ALA A N 1
ATOM 2438 C CA . ALA A 1 294 ? -30.361 -19.286 -10.610 1.00 29.77 298 ALA A CA 1
ATOM 2439 C C . ALA A 1 294 ? -30.357 -19.269 -12.133 1.00 31.56 298 ALA A C 1
ATOM 2440 O O . ALA A 1 294 ? -30.734 -20.258 -12.772 1.00 32.61 298 ALA A O 1
ATOM 2442 N N . ASN A 1 295 ? -29.922 -18.160 -12.734 1.00 31.82 299 ASN A N 1
ATOM 2443 C CA . ASN A 1 295 ? -29.915 -18.069 -14.191 1.00 32.75 299 ASN A CA 1
ATOM 2444 C C . ASN A 1 295 ? -28.843 -18.953 -14.816 1.00 31.53 299 ASN A C 1
ATOM 2445 O O . ASN A 1 295 ? -29.051 -19.496 -15.907 1.00 32.25 299 ASN A O 1
ATOM 2450 N N . ASN A 1 296 ? -27.699 -19.113 -14.152 1.00 29.02 300 ASN A N 1
ATOM 2451 C CA . ASN A 1 296 ? -26.599 -19.873 -14.734 1.00 27.44 300 ASN A CA 1
ATOM 2452 C C . ASN A 1 296 ? -26.696 -21.372 -14.486 1.00 28.41 300 ASN A C 1
ATOM 2453 O O . ASN A 1 296 ? -26.297 -22.158 -15.353 1.00 29.43 300 ASN A O 1
ATOM 2458 N N . PHE A 1 297 ? -27.209 -21.792 -13.334 1.00 29.29 301 PHE A N 1
ATOM 2459 C CA . PHE A 1 297 ? -27.293 -23.216 -13.020 1.00 31.25 301 PHE A CA 1
ATOM 2460 C C . PHE A 1 297 ? -28.703 -23.653 -12.645 1.00 32.87 301 PHE A C 1
ATOM 2461 O O . PHE A 1 297 ? -28.919 -24.818 -12.318 1.00 34.26 301 PHE A O 1
#

InterPro domains:
  IPR002575 Aminoglycoside phosphotransferase [PF01636] (26-246)
  IPR011009 Protein kinase-like domain superfamily [SSF56112] (13-254)
  IPR051678 Aminoglycoside Phosphotransferase Enzymes [PTHR21310] (17-235)

Secondary structure (DSSP, 8-state):
-HHHHHHHHHH-TT---S-EEEEEE-SSEEEEEETTTEEEEEESSHHHHHHHHHHHHHHHHHGGG-SSB---EEEEEEEETTEEEEEEEPPPSEE--HHHHTT--HHHHHHHHHHHHHHHHHHHHS-HHHHHHTT--B--HHHHHHHHHHHHHHHTGGGS-HHHHHHHHHHHHHHHT-HHHH----EEE-S---GGGEEE-TT-SS--EEEE---TT-EEE-GGGGGHHIIIII-HHHHHHHHHHHT-S-HHHHHHHHHHHHHHHHHHHHHHHHHHT-HHHHHHHHHHHHHHHHHH-

CATH classification: 3.30.200.20 (+1 more: 3.90.1200.10)

Sequence (297 aa):
KLHYTTMIMTTQFPDISIQSVESLGEEGFRNYAILVNGDWVFRFPKKSQQQQGADELNKEIQLLPLLLVVGCVKVNIPQYVYIGKRSDGNPFVGYRKVQGQILGEEDGMAVLPDDAKDRLALQLAEFMNNELSAFPVVETAISAGVPVTNLKNKILLLSEAVEDQVFPLLDDESLRDYLTTLRFQQSYMTHPVVYTRYTPRLIHGDLSPDHFLTNLNSSRQTPLTGIIIDFGDAAISDPDYDYVYLLEDCGELFTRQVMAYRRGEVDLDTLIRKVSLFVTFDQVSYLLEGLRARDQDWISEGIELLEEDKANNF

Foldseek 3Di:
DCVVVVQCCVQPVVDDFPDKAFDDDDPFWTWIATPVWKIKIFTPDLLSLLLVLLCQQPVVVCCVQAPADEWDFPAWGAPDPSGIITMGTDQDADQQFLVRLVPDDDLQLLLVLLRVLRRLVSQQPPDVVSSVVSVAAADQVLVVLVVLVVVCVPQPVVVDDVVLVVVLVVLSCVQNVDCVQRDAQWTWELQPQA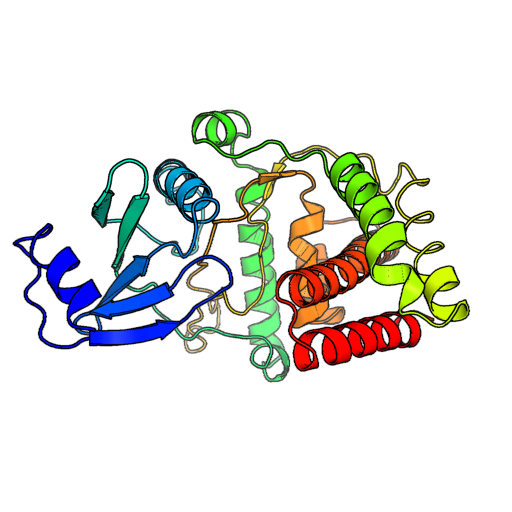SSQFGFDVVDSNHTTHYGYDSSRTHRYHSLQNCQRCCVRNHDVSSVSSCVSNVHPDVVVSVSSSLSVNLSVLSVQLVVCVVVVPVVSNVVSNVVSVVSVVVPD

Nearest PDB structures (foldseek):
  6ctz-assembly1_A  TM=1.003E+00  e=6.835E-57  Enterococcus gallinarum
  3tdw-assembly1_A  TM=9.881E-01  e=1.424E-49  Enterococcus gallinarum
  3tdv-assembly2_B  TM=9.833E-01  e=2.331E-49  Enterococcus gallinarum
  4dtb-assembly2_B  TM=8.541E-01  e=3.023E-22  Enterococcus casseliflavus
  4n57-assembly1_A  TM=8.587E-01  e=2.862E-22  Enterococcus casseliflavus